Protein AF-A0AAN5YYK7-F1 (afdb_monomer)

Secondary structure (DSSP, 8-state):
-HHHHHHHHHHHHHHHHHTT-S-HHHHHHHT-SSTTS--SS-------HHHHHHHHHHHHHHHHHHHHHHH-S-TTTS-S----HHHHHHHHHHHHHHHHHHHHHHHTTT---HHHHHHHHHHHHHHHHHHHHHHHTS---S-TTT-HHHHHHHHHTB-TTSPBPPHHHHHHHHHHHHHHHHHHHHHHHHHHHHHHHHTT--

Nearest PDB structures (foldseek):
  8vp5-assembly1_B  TM=3.079E-01  e=3.860E+00  Acetivibrio thermocellus ATCC 27405
  8vp6-assembly1_B  TM=2.684E-01  e=8.765E+00  Acetivibrio thermocellus ATCC 27405
  4wpe-assembly1_A-2  TM=2.629E-01  e=8.765E+00  Saccharomyces cerevisiae S288C

Mean predicted aligned error: 5.22 Å

Organism: Fusarium austroamericanum (NCBI:txid282268)

Sequence (202 aa):
MVFKVLDQLIWEAQGLIYRQEVPLNARFEVARYDMNTASRKPFNFRHKQETKRRYASILKQLIIYTLRCLDLEDPTERPPFKVSRQQQKAYEDLMAVGDKLEDQWKAARGQLPDRVLAQLMEGLKRETLRLFMTILRQQTKDSEHKSIIVSFLYVLSIAPDGSWYSYDTVTPWLSGLVSISRLLILREAHLIRWNAIEAGVA

Radius of gyration: 18.2 Å; Cα contacts (8 Å, |Δi|>4): 173; chains: 1; bounding box: 51×33×50 Å

Solvent-accessible surface area (backbone atoms only — not comparable to full-atom values): 11382 Å² total; per-residue (Å²): 111,67,67,60,40,52,53,50,50,53,52,53,34,50,46,35,60,77,71,58,73,54,58,68,67,61,27,22,60,62,38,37,89,46,99,88,46,82,40,95,54,59,56,74,91,85,64,56,71,68,55,50,51,54,29,52,49,54,51,51,49,52,50,53,51,50,49,41,51,73,64,50,83,53,73,86,78,26,58,84,48,62,80,48,72,67,47,52,50,31,47,52,55,33,48,54,48,49,50,53,46,52,51,50,35,58,75,41,72,72,60,65,58,67,71,58,50,51,50,48,52,49,52,46,38,52,30,51,49,49,35,51,50,48,59,68,69,45,66,80,55,104,38,45,43,64,15,69,66,52,35,49,50,55,60,68,36,48,39,99,86,73,46,75,58,53,68,83,67,49,50,61,53,53,53,26,51,52,54,49,48,42,45,50,51,52,41,50,54,48,50,54,52,51,53,30,50,76,69,70,76,105

Foldseek 3Di:
DLLVLLVVLLVVLLVCVVVVVFDQVLQQVLQDPDPVDTRPHGQHPDDDPVLSVVLSVLVVLLVVLLCQLQPVPDPVSHQLADDDPQLNVLVVQLVVLVVVLVVVCVVCVNDDDPVVNVVSSVSNSVSSLSSVVVLVPFDPDPDLNRHSVSVSLVVVQQDPVRDGHDPVVSVSSVVSPSSSSSSSVSVVVSVVVVVCVVVVND

pLDDT: mean 89.23, std 7.0, range [58.94, 96.94]

Structure (mmCIF, N/CA/C/O backbone):
data_AF-A0AAN5YYK7-F1
#
_entry.id   AF-A0AAN5YYK7-F1
#
loop_
_atom_site.group_PDB
_atom_site.id
_atom_site.type_symbol
_atom_site.label_atom_id
_atom_site.label_alt_id
_atom_site.label_comp_id
_atom_site.label_asym_id
_atom_site.label_entity_id
_atom_site.label_seq_id
_atom_site.pdbx_PDB_ins_code
_atom_site.Cartn_x
_atom_site.Cartn_y
_atom_site.Cartn_z
_atom_site.occupancy
_atom_site.B_iso_or_equiv
_atom_site.auth_seq_id
_atom_site.auth_comp_id
_atom_site.auth_asym_id
_atom_site.auth_atom_id
_atom_site.pdbx_PDB_model_num
ATOM 1 N N . MET A 1 1 ? -11.459 8.147 -5.397 1.00 68.75 1 MET A N 1
ATOM 2 C CA . MET A 1 1 ? -11.565 7.770 -3.965 1.00 68.75 1 MET A CA 1
ATOM 3 C C . MET A 1 1 ? -10.300 7.086 -3.439 1.00 68.75 1 MET A C 1
ATOM 5 O O . MET A 1 1 ? -9.767 7.534 -2.430 1.00 68.75 1 MET A O 1
ATOM 9 N N . VAL A 1 2 ? -9.756 6.096 -4.162 1.00 73.12 2 VAL A N 1
ATOM 10 C CA . VAL A 1 2 ? -8.542 5.330 -3.794 1.00 73.12 2 VAL A CA 1
ATOM 11 C C . VAL A 1 2 ? -7.324 6.200 -3.431 1.00 73.12 2 VAL A C 1
ATOM 13 O O . VAL A 1 2 ? -6.646 5.928 -2.448 1.00 73.12 2 VAL A O 1
ATOM 16 N N . PHE A 1 3 ? -7.052 7.303 -4.140 1.00 83.31 3 PHE A N 1
ATOM 17 C CA . PHE A 1 3 ? -5.910 8.165 -3.778 1.00 83.31 3 PHE A CA 1
ATOM 18 C C . PHE A 1 3 ? -6.073 8.873 -2.433 1.00 83.31 3 PHE A C 1
ATOM 20 O O . PHE A 1 3 ? -5.093 9.005 -1.706 1.00 83.31 3 PHE A O 1
ATOM 27 N N . LYS A 1 4 ? -7.300 9.282 -2.083 1.00 87.00 4 LYS A N 1
ATOM 28 C CA . LYS A 1 4 ? -7.598 9.891 -0.780 1.00 87.00 4 LYS A CA 1
ATOM 29 C C . LYS A 1 4 ? -7.406 8.872 0.344 1.00 87.00 4 LYS A C 1
ATOM 31 O O . LYS A 1 4 ? -6.841 9.212 1.376 1.00 87.00 4 LYS A O 1
ATOM 36 N N . VAL A 1 5 ? -7.821 7.627 0.107 1.00 90.12 5 VAL A N 1
ATOM 37 C CA . VAL A 1 5 ? -7.608 6.488 1.013 1.00 90.12 5 VAL A CA 1
ATOM 38 C C . VAL A 1 5 ? -6.118 6.254 1.246 1.00 90.12 5 VAL A C 1
ATOM 40 O O . VAL A 1 5 ? -5.696 6.178 2.393 1.00 90.12 5 VAL A O 1
ATOM 43 N N . LEU A 1 6 ? -5.308 6.216 0.184 1.00 92.50 6 LEU A N 1
ATOM 44 C CA . LEU A 1 6 ? -3.855 6.055 0.301 1.00 92.50 6 LEU A CA 1
ATOM 45 C C . LEU A 1 6 ? -3.205 7.200 1.087 1.00 92.50 6 LEU A C 1
ATOM 47 O O . LEU A 1 6 ? -2.381 6.945 1.963 1.00 92.50 6 LEU A O 1
ATOM 51 N N . ASP A 1 7 ? -3.591 8.451 0.821 1.00 93.56 7 ASP A N 1
ATOM 52 C CA . ASP A 1 7 ? -3.061 9.608 1.552 1.00 93.56 7 ASP A CA 1
ATOM 53 C C . ASP A 1 7 ? -3.419 9.555 3.046 1.00 93.56 7 ASP A C 1
ATOM 55 O O . ASP A 1 7 ? -2.553 9.777 3.896 1.00 93.56 7 ASP A O 1
ATOM 59 N N . GLN A 1 8 ? -4.671 9.213 3.374 1.00 93.62 8 GLN A N 1
ATOM 60 C CA . GLN A 1 8 ? -5.118 9.017 4.757 1.00 93.62 8 GLN A CA 1
ATOM 61 C C . GLN A 1 8 ? -4.353 7.883 5.435 1.00 93.62 8 GLN A C 1
ATOM 63 O O . GLN A 1 8 ? -3.887 8.042 6.559 1.00 93.62 8 GLN A O 1
ATOM 68 N N . LEU A 1 9 ? -4.154 6.770 4.735 1.00 94.81 9 LEU A N 1
ATOM 69 C CA . LEU A 1 9 ? -3.452 5.606 5.256 1.00 94.81 9 LEU A CA 1
ATOM 70 C C . LEU A 1 9 ? -1.987 5.925 5.581 1.00 94.81 9 LEU A C 1
ATOM 72 O O . LEU A 1 9 ? -1.493 5.571 6.652 1.00 94.81 9 LEU A O 1
ATOM 76 N N . ILE A 1 10 ? -1.304 6.652 4.693 1.00 95.25 10 ILE A N 1
ATOM 77 C CA . ILE A 1 10 ? 0.060 7.141 4.923 1.00 95.25 10 ILE A CA 1
ATOM 78 C C . ILE A 1 10 ? 0.097 8.087 6.129 1.00 95.25 10 ILE A C 1
ATOM 80 O O . ILE A 1 10 ? 1.006 7.994 6.955 1.00 95.25 10 ILE A O 1
ATOM 84 N N . TRP A 1 11 ? -0.863 9.009 6.233 1.00 94.94 11 TRP A N 1
ATOM 85 C CA . TRP A 1 11 ? -0.937 9.960 7.341 1.00 94.94 11 TRP A CA 1
ATOM 86 C C . TRP A 1 11 ? -1.179 9.260 8.687 1.00 94.94 11 TRP A C 1
ATOM 88 O O . TRP A 1 11 ? -0.465 9.530 9.654 1.00 94.94 11 TRP A O 1
ATOM 98 N N . GLU A 1 12 ? -2.104 8.302 8.738 1.00 94.50 12 GLU A N 1
ATOM 99 C CA . GLU A 1 12 ? -2.384 7.490 9.926 1.00 94.50 12 GLU A CA 1
ATOM 100 C C . GLU A 1 12 ? -1.158 6.684 10.351 1.00 94.50 12 GLU A C 1
ATOM 102 O O . GLU A 1 12 ? -0.771 6.730 11.518 1.00 94.50 12 GLU A O 1
ATOM 107 N N . ALA A 1 13 ? -0.498 6.016 9.399 1.00 95.25 13 ALA A N 1
ATOM 108 C CA . ALA A 1 13 ? 0.718 5.247 9.647 1.00 95.25 13 ALA A CA 1
ATOM 109 C C . ALA A 1 13 ? 1.860 6.120 10.197 1.00 95.25 13 ALA A C 1
ATOM 111 O O . ALA A 1 13 ? 2.582 5.707 11.105 1.00 95.25 13 ALA A O 1
ATOM 112 N N . GLN A 1 14 ? 2.013 7.348 9.687 1.00 94.75 14 GLN A N 1
ATOM 113 C CA . GLN A 1 14 ? 2.964 8.318 10.244 1.00 94.75 14 GLN A CA 1
ATOM 114 C C . GLN A 1 14 ? 2.598 8.705 11.677 1.00 94.75 14 GLN A C 1
ATOM 116 O O . GLN A 1 14 ? 3.481 8.791 12.533 1.00 94.75 14 GLN A O 1
ATOM 121 N N . GLY A 1 15 ? 1.305 8.912 11.935 1.00 94.25 15 GLY A N 1
ATOM 122 C CA . GLY A 1 15 ? 0.772 9.209 13.259 1.00 94.25 15 GLY A CA 1
ATOM 123 C C . GLY A 1 15 ? 1.168 8.163 14.299 1.00 94.25 15 GLY A C 1
ATOM 124 O O . GLY A 1 15 ? 1.601 8.548 15.383 1.00 94.25 15 GLY A O 1
ATOM 125 N N . LEU A 1 16 ? 1.131 6.872 13.945 1.00 93.88 16 LEU A N 1
ATOM 126 C CA . LEU A 1 16 ? 1.536 5.783 14.847 1.00 93.88 16 LEU A CA 1
ATOM 127 C C . LEU A 1 16 ? 2.991 5.934 15.328 1.00 93.88 16 LEU A C 1
ATOM 129 O O . LEU A 1 16 ? 3.309 5.686 16.490 1.00 93.88 16 LEU A O 1
ATOM 133 N N . ILE A 1 17 ? 3.892 6.360 14.434 1.00 92.19 17 ILE A N 1
ATOM 134 C CA . ILE A 1 17 ? 5.308 6.572 14.768 1.00 92.19 17 ILE A CA 1
ATOM 135 C C . ILE A 1 17 ? 5.466 7.791 15.680 1.00 92.19 17 ILE A C 1
ATOM 137 O O . ILE A 1 17 ? 6.224 7.733 16.648 1.00 92.19 17 ILE A O 1
ATOM 141 N N . TYR A 1 18 ? 4.772 8.894 15.381 1.00 90.38 18 TYR A N 1
ATOM 142 C CA . TYR A 1 18 ? 4.872 10.126 16.170 1.00 90.38 18 TYR A CA 1
ATOM 143 C C . TYR A 1 18 ? 4.275 9.983 17.570 1.00 90.38 18 TYR A C 1
ATOM 145 O O . TYR A 1 18 ? 4.849 10.507 18.521 1.00 90.38 18 TYR A O 1
ATOM 153 N N . ARG A 1 19 ? 3.176 9.234 17.704 1.00 92.88 19 ARG A N 1
ATOM 154 C CA . ARG A 1 19 ? 2.528 8.936 18.989 1.00 92.88 19 ARG A CA 1
ATOM 155 C C . ARG A 1 19 ? 3.183 7.787 19.759 1.00 92.88 19 ARG A C 1
ATOM 157 O O . ARG A 1 19 ? 2.758 7.492 20.865 1.00 92.88 19 ARG A O 1
ATOM 164 N N . GLN A 1 20 ? 4.231 7.171 19.203 1.00 90.69 20 GLN A N 1
ATOM 165 C CA . GLN A 1 20 ? 4.949 6.039 19.805 1.00 90.69 20 GLN A CA 1
ATOM 166 C C . GLN A 1 20 ? 4.057 4.807 20.061 1.00 90.69 20 GLN A C 1
ATOM 168 O O . GLN A 1 20 ? 4.343 3.994 20.933 1.00 90.69 20 GLN A O 1
ATOM 173 N N . GLU A 1 21 ? 3.010 4.631 19.250 1.00 92.25 21 GLU A N 1
ATOM 174 C CA . GLU A 1 21 ? 2.086 3.484 19.309 1.00 92.25 21 GLU A CA 1
ATOM 175 C C . GLU A 1 21 ? 2.715 2.208 18.722 1.00 92.25 21 GLU A C 1
ATOM 177 O O . GLU A 1 21 ? 2.245 1.095 18.948 1.00 92.25 21 GLU A O 1
ATOM 182 N N . VAL A 1 22 ? 3.811 2.358 17.971 1.00 91.38 22 VAL A N 1
ATOM 183 C CA . VAL A 1 22 ? 4.615 1.245 17.461 1.00 91.38 22 VAL A CA 1
ATOM 184 C C . VAL A 1 22 ? 5.806 0.995 18.393 1.00 91.38 22 VAL A C 1
ATOM 186 O O . VAL A 1 22 ? 6.651 1.887 18.539 1.00 91.38 22 VAL A O 1
ATOM 189 N N . PRO A 1 23 ? 5.948 -0.226 18.944 1.00 91.50 23 PRO A N 1
ATOM 190 C CA . PRO A 1 23 ? 7.089 -0.610 19.768 1.00 91.50 23 PRO A CA 1
ATOM 191 C C . PRO A 1 23 ? 8.448 -0.372 19.093 1.00 91.50 23 PRO A C 1
ATOM 193 O O . PRO A 1 23 ? 8.616 -0.550 17.882 1.00 91.50 23 PRO A O 1
ATOM 196 N N . LEU A 1 24 ? 9.456 -0.002 19.889 1.00 91.56 24 LEU A N 1
ATOM 197 C CA . LEU A 1 24 ? 10.786 0.342 19.379 1.00 91.56 24 LEU A CA 1
ATOM 198 C C . LEU A 1 24 ? 11.462 -0.831 18.649 1.00 91.56 24 LEU A C 1
ATOM 200 O O . LEU A 1 24 ? 12.066 -0.627 17.597 1.00 91.56 24 LEU A O 1
ATOM 204 N N . ASN A 1 25 ? 11.313 -2.055 19.158 1.00 91.94 25 ASN A N 1
ATOM 205 C CA . ASN A 1 25 ? 11.827 -3.274 18.527 1.00 91.94 25 ASN A CA 1
ATOM 206 C C . ASN A 1 25 ? 11.251 -3.486 17.117 1.00 91.94 25 ASN A C 1
ATOM 208 O O . ASN A 1 25 ? 12.009 -3.752 16.189 1.00 91.94 25 ASN A O 1
ATOM 212 N N . ALA A 1 26 ? 9.947 -3.270 16.916 1.00 92.88 26 ALA A N 1
ATOM 213 C CA . ALA A 1 26 ? 9.325 -3.367 15.594 1.00 92.88 26 ALA A CA 1
ATOM 214 C C . ALA A 1 26 ? 9.911 -2.337 14.610 1.00 92.88 26 ALA A C 1
ATOM 216 O O . ALA A 1 26 ? 10.123 -2.630 13.433 1.00 92.88 26 ALA A O 1
ATOM 217 N N . ARG A 1 27 ? 10.242 -1.133 15.096 1.00 94.44 27 ARG A N 1
ATOM 218 C CA . ARG A 1 27 ? 10.895 -0.097 14.281 1.00 94.44 27 ARG A CA 1
ATOM 219 C C . ARG A 1 27 ? 12.335 -0.452 13.922 1.00 94.44 27 ARG A C 1
ATOM 221 O O . ARG A 1 27 ? 12.780 -0.061 12.847 1.00 94.44 27 ARG A O 1
ATOM 228 N N . PHE A 1 28 ? 13.068 -1.149 14.789 1.00 94.25 28 PHE A N 1
ATOM 229 C CA . PHE A 1 28 ? 14.393 -1.679 14.455 1.00 94.25 28 PHE A CA 1
ATOM 230 C C . PHE A 1 28 ? 14.308 -2.802 13.425 1.00 94.25 28 PHE A C 1
ATOM 232 O O . PHE A 1 28 ? 15.093 -2.797 12.480 1.00 94.25 28 PHE A O 1
ATOM 239 N N . GLU A 1 29 ? 13.331 -3.700 13.565 1.00 92.88 29 GLU A N 1
ATOM 240 C CA . GLU A 1 29 ? 13.149 -4.834 12.656 1.00 92.88 29 GLU A CA 1
ATOM 241 C C . GLU A 1 29 ? 12.859 -4.366 11.229 1.00 92.88 29 GLU A C 1
ATOM 243 O O . GLU A 1 29 ? 13.556 -4.722 10.283 1.00 92.88 29 GLU A O 1
ATOM 248 N N . VAL A 1 30 ? 11.901 -3.454 11.073 1.00 92.94 30 VAL A N 1
ATOM 249 C CA . VAL A 1 30 ? 11.554 -2.894 9.761 1.00 92.94 30 VAL A CA 1
ATOM 250 C C . VAL A 1 30 ? 12.691 -2.041 9.171 1.00 92.94 30 VAL A C 1
ATOM 252 O O . VAL A 1 30 ? 12.780 -1.875 7.954 1.00 92.94 30 VAL A O 1
ATOM 255 N N . ALA A 1 31 ? 13.595 -1.512 10.003 1.00 92.94 31 ALA A N 1
ATOM 256 C CA . ALA A 1 31 ? 14.761 -0.750 9.554 1.00 92.94 31 ALA A CA 1
ATOM 257 C C . ALA A 1 31 ? 15.928 -1.616 9.062 1.00 92.94 31 ALA A C 1
ATOM 259 O O . ALA A 1 31 ? 16.941 -1.052 8.635 1.00 92.94 31 ALA A O 1
ATOM 260 N N . ARG A 1 32 ? 15.841 -2.947 9.148 1.00 89.69 32 ARG A N 1
ATOM 261 C CA . ARG A 1 32 ? 16.912 -3.835 8.686 1.00 89.69 32 ARG A CA 1
ATOM 262 C C . ARG A 1 32 ? 17.082 -3.720 7.172 1.00 89.69 32 ARG A C 1
ATOM 264 O O . ARG A 1 32 ? 16.121 -3.520 6.424 1.00 89.69 32 ARG A O 1
ATOM 271 N N . TYR A 1 33 ? 18.339 -3.776 6.742 1.00 83.00 33 TYR A N 1
ATOM 272 C CA . TYR A 1 33 ? 18.710 -3.870 5.328 1.00 83.00 33 TYR A CA 1
ATOM 273 C C . TYR A 1 33 ? 18.981 -5.325 4.929 1.00 83.00 33 TYR A C 1
ATOM 275 O O . TYR A 1 33 ? 18.633 -5.734 3.831 1.00 83.00 33 TYR A O 1
ATOM 283 N N . ASP A 1 34 ? 19.549 -6.099 5.855 1.00 78.75 34 ASP A N 1
ATOM 284 C CA . ASP A 1 34 ? 19.877 -7.513 5.699 1.00 78.75 34 ASP A CA 1
ATOM 285 C C . ASP A 1 34 ? 19.204 -8.313 6.828 1.00 78.75 34 ASP A C 1
ATOM 287 O O . ASP A 1 34 ? 19.153 -7.860 7.977 1.00 78.75 34 ASP A O 1
ATOM 291 N N . MET A 1 35 ? 18.716 -9.512 6.505 1.00 77.56 35 MET A N 1
ATOM 292 C CA . MET A 1 35 ? 18.135 -10.466 7.454 1.00 77.56 35 MET A CA 1
ATOM 293 C C . MET A 1 35 ? 19.099 -10.858 8.577 1.00 77.56 35 MET A C 1
ATOM 295 O O . MET A 1 35 ? 18.650 -11.214 9.662 1.00 77.56 35 MET A O 1
ATOM 299 N N . ASN A 1 36 ? 20.410 -10.776 8.346 1.00 84.25 36 ASN A N 1
ATOM 300 C CA . ASN A 1 36 ? 21.426 -11.186 9.317 1.00 84.25 36 ASN A CA 1
ATOM 301 C C . ASN A 1 36 ? 22.013 -10.015 10.112 1.00 84.25 36 ASN A C 1
ATOM 303 O O . ASN A 1 36 ? 22.685 -10.228 11.117 1.00 84.25 36 ASN A O 1
ATOM 307 N N . THR A 1 37 ? 21.725 -8.771 9.717 1.00 85.81 37 THR A N 1
ATOM 308 C CA . THR A 1 37 ? 22.312 -7.584 10.353 1.00 85.81 37 THR A CA 1
ATOM 309 C C . THR A 1 37 ? 21.239 -6.763 11.057 1.00 85.81 37 THR A C 1
ATOM 311 O O . THR A 1 37 ? 20.254 -6.332 10.453 1.00 85.81 37 THR A O 1
ATOM 314 N N . ALA A 1 38 ? 21.415 -6.537 12.360 1.00 85.69 38 ALA A N 1
ATOM 315 C CA . ALA A 1 38 ? 20.546 -5.640 13.112 1.00 85.69 38 ALA A CA 1
ATOM 316 C C . ALA A 1 38 ? 20.728 -4.190 12.637 1.00 85.69 38 ALA A C 1
ATOM 318 O O . ALA A 1 38 ? 21.842 -3.740 12.354 1.00 85.69 38 ALA A O 1
ATOM 319 N N . SER A 1 39 ? 19.633 -3.434 12.563 1.00 89.38 39 SER A N 1
ATOM 320 C CA . SER A 1 39 ? 19.720 -2.015 12.224 1.00 89.38 39 SER A CA 1
ATOM 321 C C . SER A 1 39 ? 20.296 -1.213 13.391 1.00 89.38 39 SER A C 1
ATOM 323 O O . SER A 1 39 ? 19.928 -1.421 14.543 1.00 89.38 39 SER A O 1
ATOM 325 N N . ARG A 1 40 ? 21.177 -0.249 13.100 1.00 90.12 40 ARG A N 1
ATOM 326 C CA . ARG A 1 40 ? 21.773 0.629 14.127 1.00 90.12 40 ARG A CA 1
ATOM 327 C C . ARG A 1 40 ? 20.815 1.711 14.622 1.00 90.12 40 ARG A C 1
ATOM 329 O O . ARG A 1 40 ? 21.049 2.301 15.672 1.00 90.12 40 ARG A O 1
ATOM 336 N N . LYS A 1 41 ? 19.774 2.030 13.847 1.00 92.19 41 LYS A N 1
ATOM 337 C CA . LYS A 1 41 ? 18.808 3.090 14.160 1.00 92.19 41 LYS A CA 1
ATOM 338 C C . LYS A 1 41 ? 17.391 2.596 13.872 1.00 92.19 41 LYS A C 1
ATOM 340 O O . LYS A 1 41 ? 17.188 1.927 12.860 1.00 92.19 41 LYS A O 1
ATOM 345 N N . PRO A 1 42 ? 16.402 2.948 14.710 1.00 93.12 42 PRO A N 1
ATOM 346 C CA . PRO A 1 42 ? 15.025 2.569 14.451 1.00 93.12 42 PRO A CA 1
ATOM 347 C C . PRO A 1 42 ? 14.502 3.306 13.218 1.00 93.12 42 PRO A C 1
ATOM 349 O O . PRO A 1 42 ? 14.867 4.458 12.957 1.00 93.12 42 PRO A O 1
ATOM 352 N N . PHE A 1 43 ? 13.588 2.671 12.491 1.00 94.75 43 PHE A N 1
ATOM 353 C CA . PHE A 1 43 ? 12.915 3.297 11.365 1.00 94.75 43 PHE A CA 1
ATOM 354 C C . PHE A 1 43 ? 12.185 4.561 11.828 1.00 94.75 43 PHE A C 1
ATOM 356 O O . PHE A 1 43 ? 11.517 4.581 12.870 1.00 94.75 43 PHE A O 1
ATOM 363 N N . ASN A 1 44 ? 12.309 5.633 11.053 1.00 90.12 44 ASN A N 1
ATOM 364 C CA . ASN A 1 44 ? 11.596 6.877 11.284 1.00 90.12 44 ASN A CA 1
ATOM 365 C C . ASN A 1 44 ? 11.184 7.479 9.941 1.00 90.12 44 ASN A C 1
ATOM 367 O O . ASN A 1 44 ? 12.022 7.656 9.063 1.00 90.12 44 ASN A O 1
ATOM 371 N N . PHE A 1 45 ? 9.912 7.848 9.806 1.00 91.25 45 PHE A N 1
ATOM 372 C CA . PHE A 1 45 ? 9.385 8.487 8.601 1.00 91.25 45 PHE A CA 1
ATOM 373 C C . PHE A 1 45 ? 9.406 10.019 8.729 1.00 91.25 45 PHE A C 1
ATOM 375 O O . PHE A 1 45 ? 8.401 10.720 8.566 1.00 91.25 45 PHE A O 1
ATOM 382 N N . ARG A 1 46 ? 10.572 10.571 9.079 1.00 87.06 46 ARG A N 1
ATOM 383 C CA . ARG A 1 46 ? 10.771 12.018 9.238 1.00 87.06 46 ARG A CA 1
ATOM 384 C C . ARG A 1 46 ? 11.420 12.596 7.984 1.00 87.06 46 ARG A C 1
ATOM 386 O O . ARG A 1 46 ? 12.617 12.851 7.950 1.00 87.06 46 ARG A O 1
ATOM 393 N N . HIS A 1 47 ? 10.602 12.817 6.963 1.00 89.75 47 HIS A N 1
ATOM 394 C CA . HIS A 1 47 ? 11.018 13.464 5.719 1.00 89.75 47 HIS A CA 1
ATOM 395 C C . HIS A 1 47 ? 10.387 14.851 5.559 1.00 89.75 47 HIS A C 1
ATOM 397 O O . HIS A 1 47 ? 9.363 15.152 6.178 1.00 89.75 47 HIS A O 1
ATOM 403 N N . LYS A 1 48 ? 10.977 15.687 4.694 1.00 92.50 48 LYS A N 1
ATOM 404 C CA . LYS A 1 48 ? 10.353 16.943 4.251 1.00 92.50 48 LYS A CA 1
ATOM 405 C C . LYS A 1 48 ? 9.025 16.644 3.548 1.00 92.50 48 LYS A C 1
ATOM 407 O O . LYS A 1 48 ? 8.873 15.589 2.930 1.00 92.50 48 LYS A O 1
ATOM 412 N N . GLN A 1 49 ? 8.080 17.583 3.603 1.00 91.62 49 GLN A N 1
ATOM 413 C CA . GLN A 1 49 ? 6.743 17.401 3.023 1.00 91.62 49 GLN A CA 1
ATOM 414 C C . GLN A 1 49 ? 6.792 17.035 1.533 1.00 91.62 49 GLN A C 1
ATOM 416 O O . GLN A 1 49 ? 6.036 16.184 1.075 1.00 91.62 49 GLN A O 1
ATOM 421 N N . GLU A 1 50 ? 7.716 17.637 0.789 1.00 92.69 50 GLU A N 1
ATOM 422 C CA . GLU A 1 50 ? 7.924 17.339 -0.625 1.00 92.69 50 GLU A CA 1
ATOM 423 C C . GLU A 1 50 ? 8.337 15.879 -0.858 1.00 92.69 50 GLU A C 1
ATOM 425 O O . GLU A 1 50 ? 7.736 15.185 -1.673 1.00 92.69 50 GLU A O 1
ATOM 430 N N . THR A 1 51 ? 9.298 15.370 -0.086 1.00 92.44 51 THR A N 1
ATOM 431 C CA . THR A 1 51 ? 9.722 13.965 -0.146 1.00 92.44 51 THR A CA 1
ATOM 432 C C . THR A 1 51 ? 8.567 13.023 0.185 1.00 92.44 51 THR A C 1
ATOM 434 O O . THR A 1 51 ? 8.358 12.041 -0.522 1.00 92.44 51 THR A O 1
ATOM 437 N N . LYS A 1 52 ? 7.764 13.349 1.209 1.00 92.88 52 LYS A N 1
ATOM 438 C CA . LYS A 1 52 ? 6.571 12.563 1.562 1.00 92.88 52 LYS A CA 1
ATOM 439 C C . LYS A 1 52 ? 5.581 12.494 0.394 1.00 92.88 52 LYS A C 1
ATOM 441 O O . LYS A 1 52 ? 5.086 11.413 0.089 1.00 92.88 52 LYS A O 1
ATOM 446 N N . ARG A 1 53 ? 5.329 13.621 -0.286 1.00 93.19 53 ARG A N 1
ATOM 447 C CA . ARG A 1 53 ? 4.464 13.680 -1.479 1.00 93.19 53 ARG A CA 1
ATOM 448 C C . ARG A 1 53 ? 5.012 12.828 -2.622 1.00 93.19 53 ARG A C 1
ATOM 450 O O . ARG A 1 53 ? 4.248 12.083 -3.227 1.00 93.19 53 ARG A O 1
ATOM 457 N N . ARG A 1 54 ? 6.323 12.884 -2.884 1.00 93.31 54 ARG A N 1
ATOM 458 C CA . ARG A 1 54 ? 6.972 12.045 -3.909 1.00 93.31 54 ARG A CA 1
ATOM 459 C C . ARG A 1 54 ? 6.814 10.554 -3.597 1.00 93.31 54 ARG A C 1
ATOM 461 O O . ARG A 1 54 ? 6.416 9.794 -4.471 1.00 93.31 54 ARG A O 1
ATOM 468 N N . TYR A 1 55 ? 7.042 10.142 -2.350 1.00 94.62 55 TYR A N 1
ATOM 469 C CA . TYR A 1 55 ? 6.886 8.741 -1.938 1.00 94.62 55 TYR A CA 1
ATOM 470 C C . TYR A 1 55 ? 5.431 8.268 -2.052 1.00 94.62 55 TYR A C 1
ATOM 472 O O . TYR A 1 55 ? 5.176 7.185 -2.574 1.00 94.62 55 TYR A O 1
ATOM 480 N N . ALA A 1 56 ? 4.470 9.102 -1.642 1.00 94.06 56 ALA A N 1
ATOM 481 C CA . ALA A 1 56 ? 3.046 8.824 -1.824 1.00 94.06 56 ALA A CA 1
ATOM 482 C C . ALA A 1 56 ? 2.669 8.689 -3.309 1.00 94.06 56 ALA A C 1
ATOM 484 O O . ALA A 1 56 ? 1.882 7.817 -3.667 1.00 94.06 56 ALA A O 1
ATOM 485 N N . SER A 1 57 ? 3.249 9.521 -4.181 1.00 94.44 57 SER A N 1
ATOM 486 C CA . SER A 1 57 ? 3.025 9.452 -5.628 1.00 94.44 57 SER A CA 1
ATOM 487 C C . SER A 1 57 ? 3.498 8.126 -6.222 1.00 94.44 57 SER A C 1
ATOM 489 O O . SER A 1 57 ? 2.761 7.519 -6.993 1.00 94.44 57 SER A O 1
ATOM 491 N N . ILE A 1 58 ? 4.681 7.643 -5.828 1.00 94.06 58 ILE A N 1
ATOM 492 C CA . ILE A 1 58 ? 5.209 6.347 -6.288 1.00 94.06 58 ILE A CA 1
ATOM 493 C C . ILE A 1 58 ? 4.294 5.203 -5.839 1.00 94.06 58 ILE A C 1
ATOM 495 O O . ILE A 1 58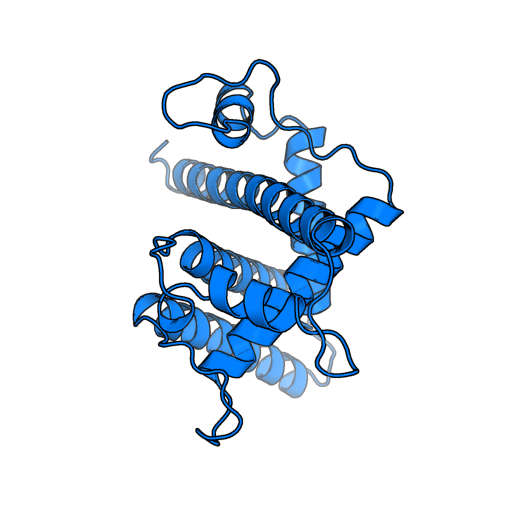 ? 3.973 4.325 -6.635 1.00 94.06 58 ILE A O 1
ATOM 499 N N . LEU A 1 59 ? 3.811 5.229 -4.591 1.00 95.06 59 LEU A N 1
ATOM 500 C CA . LEU A 1 59 ? 2.847 4.233 -4.120 1.00 95.06 59 LEU A CA 1
ATOM 501 C C . LEU A 1 59 ? 1.551 4.268 -4.939 1.00 95.06 59 LEU A C 1
ATOM 503 O O . LEU A 1 59 ? 1.060 3.220 -5.344 1.00 95.06 59 LEU A O 1
ATOM 507 N N . LYS A 1 60 ? 1.004 5.459 -5.209 1.00 94.88 60 LYS A N 1
ATOM 508 C CA . LYS A 1 60 ? -0.197 5.608 -6.047 1.00 94.88 60 LYS A CA 1
ATOM 509 C C . LYS A 1 60 ? 0.031 5.028 -7.441 1.00 94.88 60 LYS A C 1
ATOM 511 O O . LYS A 1 60 ? -0.819 4.285 -7.915 1.00 94.88 60 LYS A O 1
ATOM 516 N N . GLN A 1 61 ? 1.174 5.314 -8.062 1.00 94.12 61 GLN A N 1
ATOM 517 C CA . GLN A 1 61 ? 1.544 4.749 -9.362 1.00 94.12 61 GLN A CA 1
ATOM 518 C C . GLN A 1 61 ? 1.626 3.220 -9.320 1.00 94.12 61 GLN A C 1
ATOM 520 O O . GLN A 1 61 ? 1.046 2.574 -10.186 1.00 94.12 61 GLN A O 1
ATOM 525 N N . LEU A 1 62 ? 2.254 2.640 -8.292 1.00 93.69 62 LEU A N 1
ATOM 526 C CA . LEU A 1 62 ? 2.314 1.187 -8.112 1.00 93.69 62 LEU A CA 1
ATOM 527 C C . LEU A 1 62 ? 0.917 0.569 -7.958 1.00 93.69 62 LEU A C 1
ATOM 529 O O . LEU A 1 62 ? 0.636 -0.467 -8.557 1.00 93.69 62 LEU A O 1
ATOM 533 N N . ILE A 1 63 ? 0.029 1.194 -7.181 1.00 93.25 63 ILE A N 1
ATOM 534 C CA . ILE A 1 63 ? -1.345 0.705 -7.016 1.00 93.25 63 ILE A CA 1
ATOM 535 C C . ILE A 1 63 ? -2.108 0.790 -8.341 1.00 93.25 63 ILE A C 1
ATOM 537 O 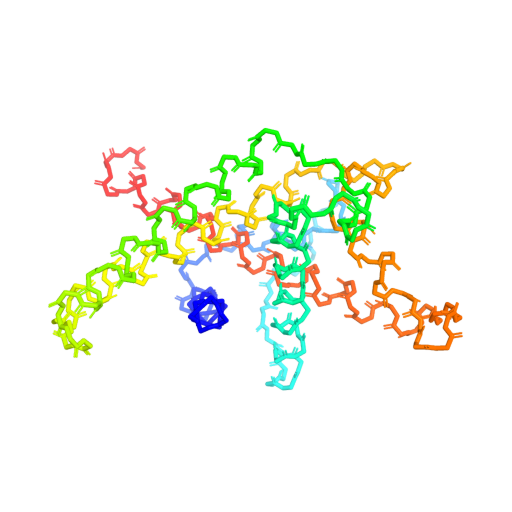O . ILE A 1 63 ? -2.709 -0.199 -8.738 1.00 93.25 63 ILE A O 1
ATOM 541 N N . ILE A 1 64 ? -2.034 1.906 -9.073 1.00 91.75 64 ILE A N 1
ATOM 542 C CA . ILE A 1 64 ? -2.673 2.033 -10.399 1.00 91.75 64 ILE A CA 1
ATOM 543 C C . ILE A 1 64 ? -2.138 0.975 -11.362 1.00 91.75 64 ILE A C 1
ATOM 545 O O . ILE A 1 64 ? -2.918 0.321 -12.046 1.00 91.75 64 ILE A O 1
ATOM 549 N N . TYR A 1 65 ? -0.817 0.800 -11.408 1.00 91.75 65 TYR A N 1
ATOM 550 C CA . TYR A 1 65 ? -0.180 -0.221 -12.231 1.00 91.75 65 TYR A CA 1
ATOM 551 C C . TYR A 1 65 ? -0.707 -1.611 -11.877 1.00 91.75 65 TYR A C 1
ATOM 553 O O . TYR A 1 65 ? -1.076 -2.380 -12.756 1.00 91.75 65 TYR A O 1
ATOM 561 N N . THR A 1 66 ? -0.829 -1.896 -10.581 1.00 91.19 66 THR A N 1
ATOM 562 C CA . THR A 1 66 ? -1.372 -3.163 -10.094 1.00 91.19 66 THR A CA 1
ATOM 563 C C . THR A 1 66 ? -2.803 -3.385 -10.559 1.00 91.19 66 THR A C 1
ATOM 565 O O . THR A 1 66 ? -3.098 -4.447 -11.095 1.00 91.19 66 THR A O 1
ATOM 568 N N . LEU A 1 67 ? -3.671 -2.380 -10.411 1.00 89.44 67 LEU A N 1
ATOM 569 C CA . LEU A 1 67 ? -5.058 -2.454 -10.873 1.00 89.44 67 LEU A CA 1
ATOM 570 C C . LEU A 1 67 ? -5.128 -2.680 -12.388 1.00 89.44 67 LEU A C 1
ATOM 572 O O . LEU A 1 67 ? -5.883 -3.531 -12.834 1.00 89.44 67 LEU A O 1
ATOM 576 N N . ARG A 1 68 ? -4.275 -2.016 -13.177 1.00 88.88 68 ARG A N 1
ATOM 577 C CA . ARG A 1 68 ? -4.191 -2.249 -14.629 1.00 88.88 68 ARG A CA 1
ATOM 578 C C . ARG A 1 68 ? -3.797 -3.684 -14.976 1.00 88.88 68 ARG A C 1
ATOM 580 O O . ARG A 1 68 ? -4.367 -4.265 -15.889 1.00 88.88 68 ARG A O 1
ATOM 587 N N . CYS A 1 69 ? -2.864 -4.280 -14.235 1.00 87.69 69 CYS A N 1
ATOM 588 C CA . CYS A 1 69 ? -2.501 -5.687 -14.427 1.00 87.69 69 CYS A CA 1
ATOM 589 C C . CYS A 1 69 ? -3.642 -6.663 -14.089 1.00 87.69 69 CYS A C 1
ATOM 591 O O . CYS A 1 69 ? -3.630 -7.791 -14.575 1.00 87.69 69 CYS A O 1
ATOM 593 N N . LEU A 1 70 ? -4.574 -6.258 -13.224 1.00 85.81 70 LEU A N 1
ATOM 594 C CA . LEU A 1 70 ? -5.664 -7.094 -12.716 1.00 85.81 70 LEU A CA 1
ATOM 595 C C . LEU A 1 70 ? -6.954 -6.961 -13.532 1.00 85.81 70 LEU A C 1
ATOM 597 O O . LEU A 1 70 ? -7.659 -7.950 -13.697 1.00 85.81 70 LEU A O 1
ATOM 601 N N . ASP A 1 71 ? -7.235 -5.759 -14.032 1.00 85.19 71 ASP A N 1
ATOM 602 C CA . ASP A 1 71 ? -8.569 -5.357 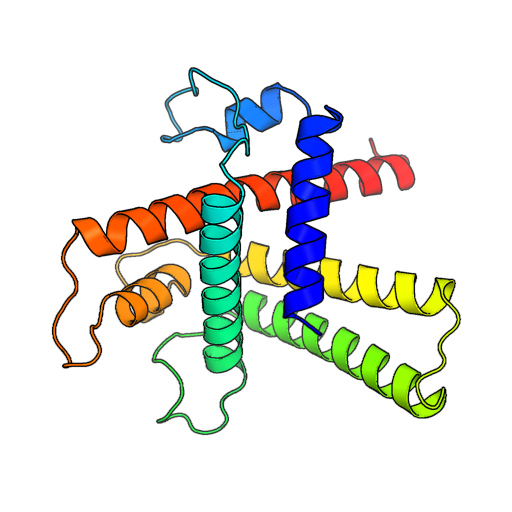-14.491 1.00 85.19 71 ASP A CA 1
ATOM 603 C C . ASP A 1 71 ? -8.637 -4.996 -15.983 1.00 85.19 71 ASP A C 1
ATOM 605 O O . ASP A 1 71 ? -9.717 -4.947 -16.557 1.00 85.19 71 ASP A O 1
ATOM 609 N N . LEU A 1 72 ? -7.503 -4.753 -16.659 1.00 82.62 72 LEU A N 1
ATOM 610 C CA . LEU A 1 72 ? -7.547 -4.444 -18.094 1.00 82.62 72 LEU A CA 1
ATOM 611 C C . LEU A 1 72 ? -8.042 -5.655 -18.883 1.00 82.62 72 LEU A C 1
ATOM 613 O O . LEU A 1 72 ? -7.367 -6.686 -18.900 1.00 82.62 72 LEU A O 1
ATOM 617 N N . GLU A 1 73 ? -9.202 -5.519 -19.526 1.00 76.56 73 GLU A N 1
ATOM 618 C CA . GLU A 1 73 ? -9.857 -6.580 -20.298 1.00 76.56 73 GLU A CA 1
ATOM 619 C C . GLU A 1 73 ? -9.012 -7.028 -21.493 1.00 76.56 73 GLU A C 1
ATOM 621 O O . GLU A 1 73 ? -8.869 -8.232 -21.711 1.00 76.56 73 GLU A O 1
ATOM 626 N N . ASP A 1 74 ? -8.411 -6.078 -22.218 1.00 81.75 74 ASP A N 1
ATOM 627 C CA . ASP A 1 74 ? -7.567 -6.359 -23.378 1.00 81.75 74 ASP A CA 1
ATOM 628 C C . ASP A 1 74 ? -6.213 -6.959 -22.941 1.00 81.75 74 ASP A C 1
ATOM 630 O O . ASP A 1 74 ? -5.395 -6.273 -22.313 1.00 81.75 74 ASP A O 1
ATOM 634 N N . PRO A 1 75 ? -5.920 -8.229 -23.289 1.00 75.94 75 PRO A N 1
ATOM 635 C CA . PRO A 1 75 ? -4.646 -8.860 -22.960 1.00 75.94 75 PRO A CA 1
ATOM 636 C C . PRO A 1 75 ? -3.431 -8.185 -23.607 1.00 75.94 75 PRO A C 1
ATOM 638 O O . PRO A 1 75 ? -2.319 -8.382 -23.123 1.00 75.94 75 PRO A O 1
ATOM 641 N N . THR A 1 76 ? -3.621 -7.431 -24.693 1.00 79.38 76 THR A N 1
ATOM 642 C CA . THR A 1 76 ? -2.548 -6.724 -25.408 1.00 79.38 76 THR A CA 1
ATOM 643 C C . THR A 1 76 ? -2.171 -5.401 -24.743 1.00 79.38 76 THR A C 1
ATOM 645 O O . THR A 1 76 ? -1.008 -5.004 -24.793 1.00 79.38 76 THR A O 1
ATOM 648 N N . GLU A 1 77 ? -3.118 -4.756 -24.055 1.00 78.62 77 GLU A N 1
ATOM 649 C CA . GLU A 1 77 ? -2.870 -3.552 -23.252 1.00 78.62 77 GLU A CA 1
ATOM 650 C C . GLU A 1 77 ? -2.438 -3.882 -21.817 1.00 78.62 77 GLU A C 1
ATOM 652 O O . GLU A 1 77 ? -1.877 -3.040 -21.105 1.00 78.62 77 GLU A O 1
ATOM 657 N N . ARG A 1 78 ? -2.693 -5.116 -21.370 1.00 78.94 78 ARG A N 1
ATOM 658 C CA . ARG A 1 78 ? -2.327 -5.574 -20.034 1.00 78.94 78 ARG A CA 1
ATOM 659 C C . ARG A 1 78 ? -0.803 -5.708 -19.916 1.00 78.94 78 ARG A C 1
ATOM 661 O O . ARG A 1 78 ? -0.189 -6.447 -20.688 1.00 78.94 78 ARG A O 1
ATOM 668 N N . PRO A 1 79 ? -0.168 -5.077 -18.910 1.00 77.94 79 PRO A N 1
ATOM 669 C CA . PRO A 1 79 ? 1.252 -5.293 -18.668 1.00 77.94 79 PRO A CA 1
ATOM 670 C C . PRO A 1 79 ? 1.547 -6.788 -18.449 1.00 77.94 79 PRO A C 1
ATOM 672 O O . PRO A 1 79 ? 0.720 -7.479 -17.846 1.00 77.94 79 PRO A O 1
ATOM 675 N N . PRO A 1 80 ? 2.714 -7.308 -18.876 1.00 71.62 80 PRO A N 1
ATOM 676 C CA . PRO A 1 80 ? 2.982 -8.750 -18.980 1.00 71.62 80 PRO A CA 1
ATOM 677 C C . PRO A 1 80 ? 3.205 -9.465 -17.627 1.00 71.62 80 PRO A C 1
ATOM 679 O O . PRO A 1 80 ? 3.955 -10.435 -17.528 1.00 71.62 80 PRO A O 1
ATOM 682 N N . PHE A 1 81 ? 2.575 -9.006 -16.549 1.00 76.31 81 PHE A N 1
ATOM 683 C CA . PHE A 1 81 ? 2.682 -9.558 -15.205 1.00 76.31 81 PHE A CA 1
ATOM 684 C C . PHE A 1 81 ? 1.673 -10.690 -14.964 1.00 76.31 81 PHE A C 1
ATOM 686 O O . PHE A 1 81 ? 0.474 -10.547 -15.207 1.00 76.31 81 PHE A O 1
ATOM 693 N N . LYS A 1 82 ? 2.138 -11.812 -14.401 1.00 77.44 82 LYS A N 1
ATOM 694 C CA . LYS A 1 82 ? 1.257 -12.915 -14.008 1.00 77.44 82 LYS A CA 1
ATOM 695 C C . LYS A 1 82 ? 0.740 -12.711 -12.586 1.00 77.44 82 LYS A C 1
ATOM 697 O O . LYS A 1 82 ? 1.433 -12.988 -11.607 1.00 77.44 82 LYS A O 1
ATOM 702 N N . VAL A 1 83 ? -0.520 -12.304 -12.489 1.00 80.69 83 VAL A N 1
ATOM 703 C CA . VAL A 1 83 ? -1.241 -12.146 -11.223 1.00 80.69 83 VAL A CA 1
ATOM 704 C C . VAL A 1 83 ? -1.299 -13.464 -10.444 1.00 80.69 83 VAL A C 1
ATOM 706 O O . VAL A 1 83 ? -1.625 -14.527 -10.979 1.00 80.69 83 VAL A O 1
ATOM 709 N N . SER A 1 84 ? -1.001 -13.395 -9.146 1.00 85.75 84 SER A N 1
ATOM 710 C CA . SER A 1 84 ? -1.181 -14.524 -8.229 1.00 85.75 84 SER A CA 1
ATOM 711 C C . SER A 1 84 ? -2.628 -14.627 -7.730 1.00 85.75 84 SER A C 1
ATOM 713 O O . SER A 1 84 ? -3.308 -13.616 -7.567 1.00 85.75 84 SER A O 1
ATOM 715 N N . ARG A 1 85 ? -3.086 -15.837 -7.374 1.00 87.19 85 ARG A N 1
ATOM 716 C CA . ARG A 1 85 ? -4.435 -16.042 -6.802 1.00 87.19 85 ARG A CA 1
ATOM 717 C C . ARG A 1 85 ? -4.701 -15.179 -5.562 1.00 87.19 85 ARG A C 1
ATOM 719 O O . ARG A 1 85 ? -5.814 -14.711 -5.370 1.00 87.19 85 ARG A O 1
ATOM 726 N N . GLN A 1 86 ? -3.682 -14.956 -4.730 1.00 88.75 86 GLN A N 1
ATOM 727 C CA . GLN A 1 86 ? -3.812 -14.134 -3.527 1.00 88.75 86 GLN A CA 1
ATOM 728 C C . GLN A 1 86 ? -4.029 -12.651 -3.860 1.00 88.75 86 GLN A C 1
ATOM 730 O O . GLN A 1 86 ? -4.825 -11.993 -3.198 1.00 88.75 86 GLN A O 1
ATOM 735 N N . GLN A 1 87 ? -3.342 -12.136 -4.884 1.00 88.94 87 GLN A N 1
ATOM 736 C CA . GLN A 1 87 ? -3.536 -10.765 -5.363 1.00 88.94 87 GLN A CA 1
ATOM 737 C C . GLN A 1 87 ? -4.901 -10.595 -6.013 1.00 88.94 87 GLN A C 1
ATOM 739 O O . GLN A 1 87 ? -5.583 -9.627 -5.704 1.00 88.94 87 GLN A O 1
ATOM 744 N N . GLN A 1 88 ? -5.310 -11.559 -6.843 1.00 91.31 88 GLN A N 1
ATOM 745 C CA . GLN A 1 88 ? -6.637 -11.564 -7.450 1.00 91.31 88 GLN A CA 1
ATOM 746 C C . GLN A 1 88 ? -7.722 -11.502 -6.371 1.00 91.31 88 GLN A C 1
ATOM 748 O O . GLN A 1 88 ? -8.592 -10.642 -6.420 1.00 91.31 88 GLN A O 1
ATOM 753 N N . LYS A 1 89 ? -7.607 -12.335 -5.330 1.00 93.81 89 LYS A N 1
ATOM 754 C CA . LYS A 1 89 ? -8.573 -12.323 -4.232 1.00 93.81 89 LYS A CA 1
ATOM 755 C C . LYS A 1 89 ? -8.581 -11.003 -3.454 1.00 93.81 89 LYS A C 1
ATOM 757 O O . LYS A 1 89 ? -9.646 -10.493 -3.131 1.00 93.81 89 LYS A O 1
ATOM 762 N N . ALA A 1 90 ? -7.408 -10.444 -3.146 1.00 94.06 90 ALA A N 1
ATOM 763 C CA . ALA A 1 90 ? -7.319 -9.157 -2.452 1.00 94.06 90 ALA A CA 1
ATOM 764 C C . ALA A 1 90 ? -7.870 -7.997 -3.297 1.00 94.06 90 ALA A C 1
ATOM 766 O O . ALA A 1 90 ? -8.421 -7.047 -2.751 1.00 94.06 90 ALA A O 1
ATOM 767 N N . TYR A 1 91 ? -7.731 -8.080 -4.618 1.00 93.94 91 TYR A N 1
ATOM 768 C CA . TYR A 1 91 ? -8.333 -7.143 -5.555 1.00 93.94 91 TYR A CA 1
ATOM 769 C C . TYR A 1 91 ? -9.857 -7.268 -5.588 1.00 93.94 91 TYR A C 1
ATOM 771 O O . TYR A 1 91 ? -10.535 -6.263 -5.421 1.00 93.94 91 TYR A O 1
ATOM 779 N N . GLU A 1 92 ? -10.399 -8.480 -5.708 1.00 94.62 92 GLU A N 1
ATOM 780 C CA . GLU A 1 92 ? -11.848 -8.721 -5.652 1.00 94.62 92 GLU A CA 1
ATOM 781 C C . GLU A 1 92 ? -12.460 -8.211 -4.340 1.00 94.62 92 GLU A C 1
ATOM 783 O O . GLU A 1 92 ? -13.501 -7.559 -4.357 1.00 94.62 92 GLU A O 1
ATOM 788 N N . ASP A 1 93 ? -11.796 -8.455 -3.204 1.00 95.75 93 ASP A N 1
ATOM 789 C CA . ASP A 1 93 ? -12.232 -7.952 -1.896 1.00 95.75 93 ASP A CA 1
ATOM 790 C C . ASP A 1 93 ? -12.211 -6.411 -1.849 1.00 95.75 93 ASP A C 1
ATOM 792 O O . ASP A 1 93 ? -13.141 -5.790 -1.330 1.00 95.75 93 ASP A O 1
ATOM 796 N N . LEU A 1 94 ? -11.180 -5.783 -2.430 1.00 94.88 94 LEU A N 1
ATOM 797 C CA . LEU A 1 94 ? -11.088 -4.327 -2.546 1.00 94.88 94 LEU A CA 1
ATOM 798 C C . LEU A 1 94 ? -12.210 -3.749 -3.420 1.00 94.88 94 LEU A C 1
ATOM 800 O O . LEU A 1 94 ? -12.828 -2.758 -3.023 1.00 94.88 94 LEU A O 1
ATOM 804 N N . MET A 1 95 ? -12.474 -4.358 -4.579 1.00 94.12 95 MET A N 1
ATOM 805 C CA . MET A 1 95 ? -13.533 -3.928 -5.496 1.00 94.12 95 MET A CA 1
ATOM 806 C C . MET A 1 95 ? -14.907 -4.082 -4.851 1.00 94.12 95 MET A C 1
ATOM 808 O O . MET A 1 95 ? -15.652 -3.114 -4.816 1.00 94.12 95 MET A O 1
ATOM 812 N N . ALA A 1 96 ? -15.192 -5.209 -4.192 1.00 95.06 96 ALA A N 1
ATOM 813 C CA . ALA A 1 96 ? -16.461 -5.419 -3.495 1.00 95.06 96 ALA A CA 1
ATOM 814 C C . ALA A 1 96 ? -16.737 -4.360 -2.406 1.00 95.06 96 ALA A C 1
ATOM 816 O O . ALA A 1 96 ? -17.877 -3.933 -2.207 1.00 95.06 96 ALA A O 1
ATOM 817 N N . VAL A 1 97 ? -15.700 -3.909 -1.687 1.00 94.56 97 VAL A N 1
ATOM 818 C CA . VAL A 1 97 ? -15.828 -2.802 -0.723 1.00 94.56 97 VAL A CA 1
ATOM 819 C C . VAL A 1 97 ? -16.040 -1.460 -1.431 1.00 94.56 97 VAL A C 1
ATOM 821 O O . VAL A 1 97 ? -16.818 -0.635 -0.945 1.00 94.56 97 VAL A O 1
ATOM 824 N N . GLY A 1 98 ? -15.366 -1.242 -2.563 1.00 92.69 98 GLY A N 1
ATOM 825 C CA . GLY A 1 98 ? -15.557 -0.076 -3.426 1.00 92.69 98 GLY A CA 1
ATOM 826 C C . GLY A 1 98 ? -16.983 0.023 -3.969 1.00 92.69 98 GLY A C 1
ATOM 827 O O . GLY A 1 98 ? -17.621 1.059 -3.786 1.00 92.69 98 GLY A O 1
ATOM 828 N N . ASP A 1 99 ? -17.502 -1.066 -4.528 1.00 93.75 99 ASP A N 1
ATOM 829 C CA . ASP A 1 99 ? -18.853 -1.170 -5.085 1.00 93.75 99 ASP A CA 1
ATOM 830 C C . ASP A 1 99 ? -19.900 -0.906 -4.003 1.00 93.75 99 ASP A C 1
ATOM 832 O O . ASP A 1 99 ? -20.768 -0.052 -4.160 1.00 93.75 99 ASP A O 1
ATOM 836 N N . LYS A 1 100 ? -19.749 -1.533 -2.827 1.00 93.25 100 LYS A N 1
ATOM 837 C CA . LYS A 1 100 ? -20.636 -1.288 -1.680 1.00 93.25 100 LYS A CA 1
ATOM 838 C C . LYS A 1 100 ? -20.670 0.188 -1.275 1.00 93.25 100 LYS A C 1
ATOM 840 O O . LYS A 1 100 ? -21.721 0.703 -0.889 1.00 93.25 100 LYS A O 1
ATOM 845 N N . LEU A 1 101 ? -19.523 0.863 -1.298 1.00 92.00 101 LEU A N 1
ATOM 846 C CA . LEU A 1 101 ? -19.432 2.285 -0.986 1.00 92.00 101 LEU A CA 1
ATOM 847 C C . LEU A 1 101 ? -20.105 3.137 -2.065 1.00 92.00 101 LEU A C 1
ATOM 849 O O . LEU A 1 101 ? -20.841 4.063 -1.726 1.00 92.00 101 LEU A O 1
ATOM 853 N N . GLU A 1 102 ? -19.888 2.8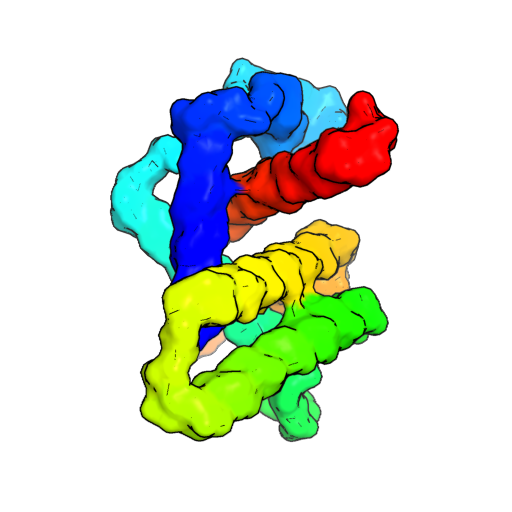19 -3.338 1.00 91.94 102 GLU A N 1
ATOM 854 C CA . GLU A 1 102 ? -20.528 3.505 -4.458 1.00 91.94 102 GLU A CA 1
ATOM 855 C C . GLU A 1 102 ? -22.054 3.339 -4.434 1.00 91.94 102 GLU A C 1
ATOM 857 O O . GLU A 1 102 ? -22.780 4.328 -4.556 1.00 91.94 102 GLU A O 1
ATOM 862 N N . ASP A 1 103 ? -22.546 2.127 -4.185 1.00 93.62 103 ASP A N 1
ATOM 863 C CA . ASP A 1 103 ? -23.972 1.818 -4.087 1.00 93.62 103 ASP A CA 1
ATOM 864 C C . ASP A 1 103 ? -24.639 2.586 -2.947 1.00 93.62 103 ASP A C 1
ATOM 866 O O . ASP A 1 103 ? -25.677 3.226 -3.139 1.00 93.62 103 ASP A O 1
ATOM 870 N N . GLN A 1 104 ? -24.026 2.593 -1.758 1.00 92.56 104 GLN A N 1
ATOM 871 C CA . GLN A 1 104 ? -24.552 3.348 -0.620 1.00 92.56 104 GLN A CA 1
ATOM 872 C C . GLN A 1 104 ? -24.499 4.857 -0.864 1.00 92.56 104 GLN A C 1
ATOM 874 O O . GLN A 1 104 ? -25.443 5.568 -0.518 1.00 92.56 104 GLN A O 1
ATOM 879 N N . TRP A 1 105 ? -23.433 5.353 -1.493 1.00 91.00 105 TRP A N 1
ATOM 880 C CA . TRP A 1 105 ? -23.313 6.760 -1.865 1.00 91.00 105 TRP A CA 1
ATOM 881 C C . TRP A 1 105 ? -24.415 7.184 -2.843 1.00 91.00 105 TRP A C 1
ATOM 883 O O . TRP A 1 105 ? -25.053 8.221 -2.640 1.00 91.00 105 TRP A O 1
ATOM 893 N N . LYS A 1 106 ? -24.682 6.367 -3.870 1.00 93.00 106 LYS A N 1
ATOM 894 C CA . LYS A 1 106 ? -25.761 6.587 -4.844 1.00 93.00 106 LYS A CA 1
ATOM 895 C C . LYS A 1 106 ? -27.137 6.531 -4.183 1.00 93.00 106 LYS A C 1
ATOM 897 O O . LYS A 1 106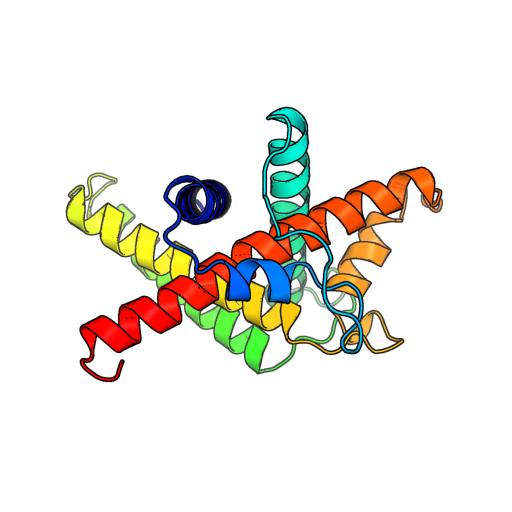 ? -27.932 7.451 -4.374 1.00 93.00 106 LYS A O 1
ATOM 902 N N . ALA A 1 107 ? -27.404 5.510 -3.367 1.00 92.75 107 ALA A N 1
ATOM 903 C CA . ALA A 1 107 ? -28.674 5.351 -2.656 1.00 92.75 107 ALA A CA 1
ATOM 904 C C . ALA A 1 107 ? -28.966 6.537 -1.722 1.00 92.75 107 ALA A C 1
ATOM 906 O O . ALA A 1 107 ? -30.095 7.022 -1.657 1.00 92.75 107 ALA A O 1
ATOM 907 N N . ALA A 1 108 ? -27.932 7.057 -1.060 1.00 91.62 108 ALA A N 1
ATOM 908 C CA . ALA A 1 108 ? -28.020 8.222 -0.187 1.00 91.62 108 ALA A CA 1
ATOM 909 C C . ALA A 1 108 ? -27.934 9.570 -0.928 1.00 91.62 108 ALA A C 1
ATOM 911 O O . ALA A 1 108 ? -27.844 10.614 -0.284 1.00 91.62 108 ALA A O 1
ATOM 912 N N . ARG A 1 109 ? -27.923 9.579 -2.272 1.00 90.38 109 ARG A N 1
ATOM 913 C CA . ARG A 1 109 ? -27.796 10.788 -3.115 1.00 90.38 109 ARG A CA 1
ATOM 914 C C . ARG A 1 109 ? -26.614 11.684 -2.714 1.00 90.38 109 ARG A C 1
ATOM 916 O O . ARG A 1 109 ? -26.702 12.908 -2.745 1.00 90.38 109 ARG A O 1
ATOM 923 N N . GLY A 1 110 ? -25.507 11.060 -2.318 1.00 86.25 110 GLY A N 1
ATOM 924 C CA . GLY A 1 110 ? -24.288 11.733 -1.877 1.00 86.25 110 GLY A CA 1
ATOM 925 C C . GLY A 1 110 ? -24.304 12.271 -0.443 1.00 86.25 110 GLY A C 1
ATOM 926 O O . GLY A 1 110 ? -23.376 12.978 -0.059 1.00 86.25 110 GLY A O 1
ATOM 927 N N . GLN A 1 111 ? -25.319 11.941 0.359 1.00 90.12 111 GLN A N 1
ATOM 928 C CA . GLN A 1 111 ? -25.437 12.365 1.756 1.00 90.12 111 GLN A CA 1
ATOM 929 C C . GLN A 1 111 ? -25.453 11.155 2.693 1.00 90.12 111 GLN A C 1
ATOM 931 O O . GLN A 1 111 ? -26.494 10.732 3.192 1.00 90.12 111 GLN A O 1
ATOM 936 N N . LEU A 1 112 ? -24.274 10.583 2.936 1.00 89.94 112 LEU A N 1
ATOM 937 C CA . LEU A 1 112 ? -24.112 9.538 3.946 1.00 89.94 112 LEU A CA 1
ATOM 938 C C . LEU A 1 112 ? -23.893 10.153 5.334 1.00 89.94 112 LEU A C 1
ATOM 940 O O . LEU A 1 112 ? -23.129 11.113 5.446 1.00 89.94 112 LEU A O 1
ATOM 944 N N . PRO A 1 113 ? -24.474 9.577 6.404 1.00 93.06 113 PRO A N 1
ATOM 945 C CA . PRO A 1 113 ? -24.105 9.942 7.765 1.00 93.06 113 PRO A CA 1
ATOM 946 C C . PRO A 1 113 ? -22.601 9.755 7.987 1.00 93.06 113 PRO A C 1
ATOM 948 O O . PRO A 1 113 ? -22.041 8.730 7.585 1.00 93.06 113 PRO A O 1
ATOM 951 N N . ASP A 1 114 ? -21.961 10.688 8.694 1.00 90.81 114 ASP A N 1
ATOM 952 C CA . ASP A 1 114 ? -20.502 10.697 8.896 1.00 90.81 114 ASP A CA 1
ATOM 953 C C . ASP A 1 114 ? -19.961 9.368 9.433 1.00 90.81 114 ASP A C 1
ATOM 955 O O . ASP A 1 114 ? -18.935 8.870 8.973 1.00 90.81 114 ASP A O 1
ATOM 959 N N . ARG A 1 115 ? -20.688 8.743 10.368 1.00 92.56 115 ARG A N 1
ATOM 960 C CA . ARG A 1 115 ? -20.327 7.434 10.931 1.00 92.56 115 ARG A CA 1
ATOM 961 C C . ARG A 1 115 ? -20.281 6.335 9.868 1.00 92.56 115 ARG A C 1
ATOM 963 O O . ARG A 1 115 ? -19.373 5.509 9.891 1.00 92.56 115 ARG A O 1
ATOM 970 N N . VAL A 1 116 ? -21.251 6.317 8.955 1.00 91.44 116 VAL A N 1
ATOM 971 C CA . VAL A 1 116 ? -21.340 5.312 7.885 1.00 91.44 116 VAL A CA 1
ATOM 972 C C . VAL A 1 116 ? -20.220 5.538 6.877 1.00 91.44 116 VAL A C 1
ATOM 974 O O . VAL A 1 116 ? -19.496 4.603 6.541 1.00 91.44 116 VAL A O 1
ATOM 977 N N . LEU A 1 117 ? -20.008 6.790 6.464 1.00 90.25 117 LEU A N 1
ATOM 978 C CA . LEU A 1 117 ? -18.910 7.141 5.570 1.00 90.25 117 LEU A CA 1
ATOM 979 C C . LEU A 1 117 ? -17.550 6.765 6.178 1.00 90.25 117 LEU A C 1
ATOM 981 O O . LEU A 1 117 ? -16.718 6.179 5.490 1.00 90.25 117 LEU A O 1
ATOM 985 N N . ALA A 1 118 ? -17.335 7.040 7.467 1.00 90.69 118 ALA A N 1
ATOM 986 C CA . ALA A 1 118 ? -16.108 6.674 8.169 1.00 90.69 118 ALA A CA 1
ATOM 987 C C . ALA A 1 118 ? -15.873 5.154 8.181 1.00 90.69 118 ALA A C 1
ATOM 989 O O . ALA A 1 118 ? -14.760 4.711 7.904 1.00 90.69 118 ALA A O 1
ATOM 990 N N . GLN A 1 119 ? -16.912 4.352 8.433 1.00 92.00 119 GLN A N 1
ATOM 991 C CA . GLN A 1 119 ? -16.818 2.887 8.411 1.00 92.00 119 GLN A CA 1
ATOM 992 C C . GLN A 1 119 ? -16.479 2.341 7.021 1.00 92.00 119 GLN A C 1
ATOM 994 O O . GLN A 1 119 ? -15.615 1.473 6.895 1.00 92.00 119 GLN A O 1
ATOM 999 N N . LEU A 1 120 ? -17.120 2.858 5.971 1.00 91.75 120 LEU A N 1
ATOM 1000 C CA . LEU A 1 120 ? -16.836 2.439 4.596 1.00 91.75 120 LEU A CA 1
ATOM 1001 C C . LEU A 1 120 ? -15.416 2.831 4.172 1.00 91.75 120 LEU A C 1
ATOM 1003 O O . LEU A 1 120 ? -14.700 2.030 3.573 1.00 91.75 120 LEU A O 1
ATOM 1007 N N . MET A 1 121 ? -14.981 4.042 4.531 1.00 92.00 121 MET A N 1
ATOM 1008 C CA . MET A 1 121 ? -13.615 4.506 4.282 1.00 92.00 121 MET A CA 1
ATOM 1009 C C . MET A 1 121 ? -12.577 3.667 5.038 1.00 92.00 121 MET A C 1
ATOM 1011 O O . MET A 1 121 ? -11.514 3.390 4.485 1.00 92.00 121 MET A O 1
ATOM 1015 N N . GLU A 1 122 ? -12.869 3.229 6.268 1.00 92.62 122 GLU A N 1
ATOM 1016 C CA . GLU A 1 122 ? -12.004 2.303 7.012 1.00 92.62 122 GLU A CA 1
ATOM 1017 C C . GLU A 1 122 ? -11.903 0.941 6.320 1.00 92.62 122 GLU A C 1
ATOM 1019 O O . GLU A 1 122 ? -10.799 0.428 6.143 1.00 92.62 122 GLU A O 1
ATOM 1024 N N . GLY A 1 123 ? -13.030 0.393 5.853 1.00 93.62 123 GLY A N 1
ATOM 1025 C CA . GLY A 1 123 ? -13.041 -0.834 5.054 1.00 93.62 123 GLY A CA 1
ATOM 1026 C C . GLY A 1 123 ? -12.168 -0.708 3.805 1.00 93.62 123 GLY A C 1
ATOM 1027 O O . GLY A 1 123 ? -11.324 -1.564 3.541 1.00 93.62 123 GLY A O 1
ATOM 1028 N N . LEU A 1 124 ? -12.295 0.409 3.083 1.00 93.94 124 LEU A N 1
ATOM 1029 C CA . LEU A 1 124 ? -11.521 0.656 1.870 1.00 93.94 124 LEU A CA 1
ATOM 1030 C C . LEU A 1 124 ? -10.020 0.810 2.168 1.00 93.94 124 LEU A C 1
ATOM 1032 O O . LEU A 1 124 ? -9.190 0.279 1.428 1.00 93.94 124 LEU A O 1
ATOM 1036 N N . LYS A 1 125 ? -9.651 1.475 3.273 1.00 94.50 125 LYS A N 1
ATOM 1037 C CA . LYS A 1 125 ? -8.257 1.543 3.755 1.00 94.50 125 LYS A CA 1
ATOM 1038 C C . LYS A 1 125 ? -7.705 0.156 4.069 1.00 94.50 125 LYS A C 1
ATOM 1040 O O . LYS A 1 125 ? -6.580 -0.143 3.668 1.00 94.50 125 LYS A O 1
ATOM 1045 N N . ARG A 1 126 ? -8.483 -0.686 4.753 1.00 94.81 126 ARG A N 1
ATOM 1046 C CA . ARG A 1 126 ? -8.078 -2.039 5.146 1.00 94.81 126 ARG A CA 1
ATOM 1047 C C . ARG A 1 126 ? -7.795 -2.922 3.937 1.00 94.81 126 ARG A C 1
ATOM 1049 O O . ARG A 1 126 ? -6.709 -3.489 3.856 1.00 94.81 126 ARG A O 1
ATOM 1056 N N . GLU A 1 127 ? -8.708 -2.982 2.971 1.00 95.38 127 GLU A N 1
ATOM 1057 C CA . GLU A 1 127 ? -8.495 -3.803 1.773 1.00 95.38 127 GLU A CA 1
ATOM 1058 C C . GLU A 1 127 ? -7.410 -3.217 0.856 1.00 95.38 127 GLU A C 1
ATOM 1060 O O . GLU A 1 127 ? -6.626 -3.965 0.274 1.00 95.38 127 GLU A O 1
ATOM 1065 N N . THR A 1 128 ? -7.254 -1.886 0.809 1.00 95.06 128 THR A N 1
ATOM 1066 C CA . THR A 1 128 ? -6.132 -1.252 0.090 1.00 95.06 128 THR A CA 1
ATOM 1067 C C . THR A 1 128 ? -4.787 -1.655 0.703 1.00 95.06 128 THR A C 1
ATOM 1069 O O . THR A 1 128 ? -3.850 -2.007 -0.019 1.00 95.06 128 THR A O 1
ATOM 1072 N N . LEU A 1 129 ? -4.678 -1.637 2.037 1.00 96.06 129 LEU A N 1
ATOM 1073 C CA . LEU A 1 129 ? -3.481 -2.098 2.740 1.00 96.06 129 LEU A CA 1
ATOM 1074 C C . LEU A 1 129 ? -3.233 -3.581 2.503 1.00 96.06 129 LEU A C 1
ATOM 1076 O O . LEU A 1 129 ? -2.100 -3.971 2.231 1.00 96.06 129 LEU A O 1
ATOM 1080 N N . ARG A 1 130 ? -4.285 -4.399 2.562 1.00 95.44 130 ARG A N 1
ATOM 1081 C CA . ARG A 1 130 ? -4.204 -5.840 2.334 1.00 95.44 130 ARG A CA 1
ATOM 1082 C C . ARG A 1 130 ? -3.693 -6.151 0.934 1.00 95.44 130 ARG A C 1
ATOM 1084 O O . ARG A 1 130 ? -2.742 -6.922 0.814 1.00 95.44 130 ARG A O 1
ATOM 1091 N N . LEU A 1 131 ? -4.243 -5.510 -0.101 1.00 94.50 131 LEU A N 1
ATOM 1092 C CA . LEU A 1 131 ? -3.738 -5.613 -1.470 1.00 94.50 131 LEU A CA 1
ATOM 1093 C C . LEU A 1 131 ? -2.250 -5.247 -1.516 1.00 94.50 131 LEU A C 1
ATOM 1095 O O . LEU A 1 131 ? -1.442 -6.031 -2.015 1.00 94.50 131 LEU A O 1
ATOM 1099 N N . PHE A 1 132 ? -1.856 -4.126 -0.909 1.00 95.00 132 PHE A N 1
ATOM 1100 C CA . PHE A 1 132 ? -0.452 -3.725 -0.851 1.00 95.00 132 PHE A CA 1
ATOM 1101 C C . PHE A 1 132 ? 0.444 -4.742 -0.114 1.00 95.00 132 PHE A C 1
ATOM 1103 O O . PHE A 1 132 ? 1.552 -5.033 -0.561 1.00 95.00 132 PHE A O 1
ATOM 1110 N N . MET A 1 133 ? -0.033 -5.374 0.960 1.00 95.25 133 MET A N 1
ATOM 1111 C CA . MET A 1 133 ? 0.699 -6.453 1.630 1.00 95.25 133 MET A CA 1
ATOM 1112 C C . MET A 1 133 ? 0.845 -7.694 0.740 1.00 95.25 133 MET A C 1
ATOM 1114 O O . MET A 1 133 ? 1.890 -8.341 0.780 1.00 95.25 133 MET A O 1
ATOM 1118 N N . THR A 1 134 ? -0.151 -8.033 -0.091 1.00 93.38 134 THR A N 1
ATOM 1119 C CA . THR A 1 134 ? -0.006 -9.145 -1.053 1.00 93.38 134 THR A CA 1
ATOM 1120 C C . THR A 1 134 ? 1.069 -8.868 -2.101 1.00 93.38 134 THR A C 1
ATOM 1122 O O . THR A 1 134 ? 1.791 -9.787 -2.480 1.00 93.38 134 THR A O 1
ATOM 1125 N N . ILE A 1 135 ? 1.225 -7.605 -2.512 1.00 91.69 135 ILE A N 1
ATOM 1126 C CA . ILE A 1 135 ? 2.295 -7.154 -3.408 1.00 91.69 135 ILE A CA 1
ATOM 1127 C C . ILE A 1 135 ? 3.667 -7.365 -2.748 1.00 91.69 135 ILE A C 1
ATOM 1129 O O . ILE A 1 135 ? 4.555 -7.957 -3.358 1.00 91.69 135 ILE A O 1
ATOM 1133 N N . LEU A 1 136 ? 3.832 -6.948 -1.487 1.00 90.38 136 LEU A N 1
ATOM 1134 C CA . LEU A 1 136 ? 5.105 -7.072 -0.764 1.00 90.38 136 LEU A CA 1
ATOM 1135 C C . LEU A 1 136 ? 5.494 -8.514 -0.418 1.00 90.38 136 LEU A C 1
ATOM 1137 O O . LEU A 1 136 ? 6.676 -8.812 -0.282 1.00 90.38 136 LEU A O 1
ATOM 1141 N N . ARG A 1 137 ? 4.521 -9.417 -0.252 1.00 87.75 137 ARG A N 1
ATOM 1142 C CA . ARG A 1 137 ? 4.781 -10.833 0.067 1.00 87.75 137 ARG A CA 1
ATOM 1143 C C . ARG A 1 137 ? 5.312 -11.633 -1.119 1.00 87.75 137 ARG A C 1
ATOM 1145 O O . ARG A 1 137 ? 5.755 -12.766 -0.931 1.00 87.75 137 ARG A O 1
ATOM 1152 N N . GLN A 1 138 ? 5.255 -11.085 -2.331 1.00 82.88 138 GLN A N 1
ATOM 1153 C CA . GLN A 1 138 ? 5.810 -11.758 -3.494 1.00 82.88 138 GLN A CA 1
ATOM 1154 C C . GLN A 1 138 ? 7.328 -11.847 -3.379 1.00 82.88 138 GLN A C 1
ATOM 1156 O O . GLN A 1 138 ? 8.005 -10.849 -3.149 1.00 82.88 138 GLN A O 1
ATOM 1161 N N . GLN A 1 139 ? 7.875 -13.040 -3.608 1.00 73.88 139 GLN A N 1
ATOM 1162 C CA . GLN A 1 139 ? 9.314 -13.171 -3.784 1.00 73.88 139 GLN A CA 1
ATOM 1163 C C . GLN A 1 139 ? 9.734 -12.410 -5.041 1.00 73.88 139 GLN A C 1
ATOM 1165 O O . GLN A 1 139 ? 9.246 -12.682 -6.141 1.00 73.88 139 GLN A O 1
ATOM 1170 N N . THR A 1 140 ? 10.674 -11.487 -4.882 1.00 68.38 140 THR A N 1
ATOM 1171 C CA . THR A 1 140 ? 11.413 -10.875 -5.984 1.00 68.38 140 THR A CA 1
ATOM 1172 C C . THR A 1 140 ? 12.368 -11.925 -6.549 1.00 68.38 140 THR A C 1
ATOM 1174 O O . THR A 1 140 ? 13.524 -12.006 -6.149 1.00 68.38 140 THR A O 1
ATOM 1177 N N . LYS A 1 141 ? 11.854 -12.815 -7.401 1.00 64.75 141 LYS A N 1
ATOM 1178 C CA . LYS A 1 141 ? 12.694 -13.684 -8.236 1.00 64.75 141 LYS A CA 1
ATOM 1179 C C . LYS A 1 141 ? 13.235 -12.870 -9.414 1.00 64.75 141 LYS A C 1
ATOM 1181 O O . LYS A 1 141 ? 12.661 -11.828 -9.728 1.00 64.75 141 LYS A O 1
ATOM 1186 N N . ASP A 1 142 ? 14.251 -13.391 -10.100 1.00 61.41 142 ASP A N 1
ATOM 1187 C CA . ASP A 1 142 ? 14.825 -12.830 -11.337 1.00 61.41 142 ASP A CA 1
ATOM 1188 C C . ASP A 1 142 ? 13.851 -12.951 -12.530 1.00 61.41 142 ASP A C 1
ATOM 1190 O O . ASP A 1 142 ? 14.119 -13.610 -13.529 1.00 61.41 142 ASP A O 1
ATOM 1194 N N . SER A 1 143 ? 12.638 -12.418 -12.381 1.00 67.25 143 SER A N 1
ATOM 1195 C CA . SER A 1 143 ? 11.643 -12.305 -13.440 1.00 67.25 143 SER A CA 1
ATOM 1196 C C . SER A 1 143 ? 10.632 -11.214 -13.089 1.00 67.25 143 SER A C 1
ATOM 1198 O O . SER A 1 143 ? 9.821 -11.347 -12.166 1.00 67.25 143 SER A O 1
ATOM 1200 N N . GLU A 1 144 ? 10.651 -10.157 -13.888 1.00 64.62 144 GLU A N 1
ATOM 1201 C CA . GLU A 1 144 ? 9.671 -9.082 -13.977 1.00 64.62 144 GLU A CA 1
ATOM 1202 C C . GLU A 1 144 ? 8.236 -9.605 -14.117 1.00 64.62 144 GLU A C 1
ATOM 1204 O O . GLU A 1 144 ? 7.310 -9.039 -13.546 1.00 64.62 144 GLU A O 1
ATOM 1209 N N . HIS A 1 145 ? 8.033 -10.751 -14.767 1.00 73.31 145 HIS A N 1
ATOM 1210 C CA . HIS A 1 145 ? 6.708 -11.357 -14.921 1.00 73.31 145 HIS A CA 1
ATOM 1211 C C . HIS A 1 145 ? 6.148 -11.959 -13.624 1.00 73.31 145 HIS A C 1
ATOM 1213 O O . HIS A 1 145 ? 4.955 -12.262 -13.549 1.00 73.31 145 HIS A O 1
ATOM 1219 N N . LYS A 1 146 ? 6.997 -12.169 -12.609 1.00 73.19 146 LYS A N 1
ATOM 1220 C CA . LYS A 1 146 ? 6.654 -12.871 -11.358 1.00 73.19 146 LYS A CA 1
ATOM 1221 C C . LYS A 1 146 ? 6.613 -11.960 -10.133 1.00 73.19 146 LYS A C 1
ATOM 1223 O O . LYS A 1 146 ? 6.101 -12.384 -9.099 1.00 73.19 146 LYS A O 1
ATOM 1228 N N . SER A 1 147 ? 7.124 -10.734 -10.237 1.00 82.94 147 SER A N 1
ATOM 1229 C CA . SER A 1 147 ? 7.055 -9.728 -9.176 1.00 82.94 147 SER A CA 1
ATOM 1230 C C . SER A 1 147 ? 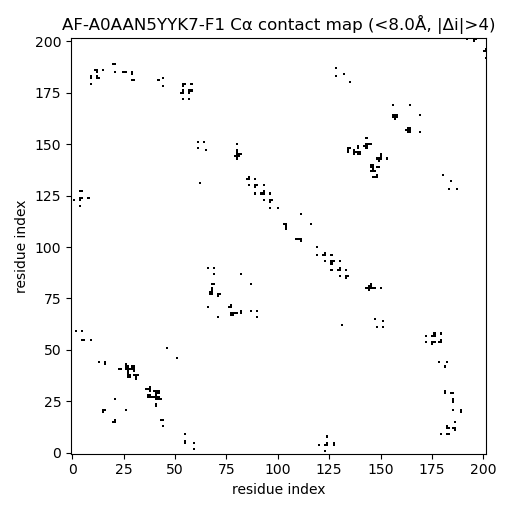6.494 -8.428 -9.725 1.00 82.94 147 SER A C 1
ATOM 1232 O O . SER A 1 147 ? 7.106 -7.777 -10.570 1.00 82.94 147 SER A O 1
ATOM 1234 N N . ILE A 1 148 ? 5.341 -8.019 -9.201 1.00 87.69 148 ILE A N 1
ATOM 1235 C CA . ILE A 1 148 ? 4.662 -6.810 -9.667 1.00 87.69 148 ILE A CA 1
ATOM 1236 C C . ILE A 1 148 ? 5.482 -5.547 -9.397 1.00 87.69 148 ILE A C 1
ATOM 1238 O O . ILE A 1 148 ? 5.422 -4.603 -10.175 1.00 87.69 148 ILE A O 1
ATOM 1242 N N . ILE A 1 149 ? 6.295 -5.553 -8.334 1.00 88.44 149 ILE A N 1
ATOM 1243 C CA . ILE A 1 149 ? 7.223 -4.465 -8.016 1.00 88.44 149 ILE A CA 1
ATOM 1244 C C . ILE A 1 149 ? 8.330 -4.391 -9.064 1.00 88.44 149 ILE A C 1
ATOM 1246 O O . ILE A 1 149 ? 8.613 -3.303 -9.552 1.00 88.44 149 ILE A O 1
ATOM 1250 N N . VAL A 1 150 ? 8.931 -5.525 -9.438 1.00 86.56 150 VAL A N 1
ATOM 1251 C CA . VAL A 1 150 ? 9.980 -5.555 -10.472 1.00 86.56 150 VAL A CA 1
ATOM 1252 C C . VAL A 1 150 ? 9.404 -5.119 -11.819 1.00 86.56 150 VAL A C 1
ATOM 1254 O O . VAL A 1 150 ? 9.984 -4.263 -12.474 1.00 86.56 150 VAL A O 1
ATOM 1257 N N . SER A 1 151 ? 8.224 -5.629 -12.184 1.00 87.56 151 SER A N 1
ATOM 1258 C CA . SER A 1 151 ? 7.491 -5.216 -13.387 1.00 87.56 151 SER A CA 1
ATOM 1259 C C . SER A 1 151 ? 7.212 -3.7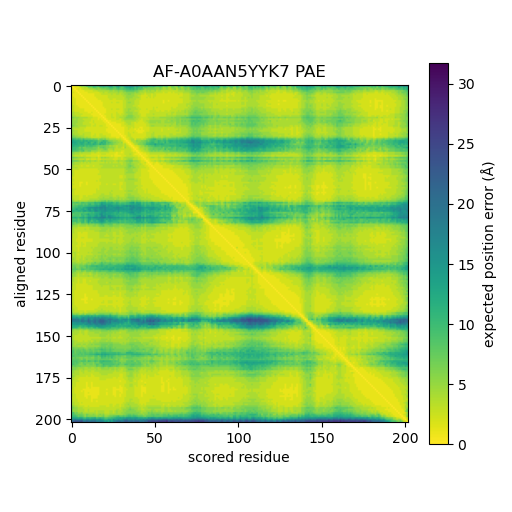10 -13.409 1.00 87.56 151 SER A C 1
ATOM 1261 O O . SER A 1 151 ? 7.514 -3.027 -14.384 1.00 87.56 151 SER A O 1
ATOM 1263 N N . PHE A 1 152 ? 6.692 -3.174 -12.302 1.00 90.62 152 PHE A N 1
ATOM 1264 C CA . PHE A 1 152 ? 6.419 -1.750 -12.144 1.00 90.62 152 PHE A CA 1
ATOM 1265 C C . PHE A 1 152 ? 7.687 -0.904 -12.296 1.00 90.62 152 PHE A C 1
ATOM 1267 O O . PHE A 1 152 ? 7.672 0.095 -13.007 1.00 90.62 152 PHE A O 1
ATOM 1274 N N . LEU A 1 153 ? 8.788 -1.303 -11.654 1.00 88.69 153 LEU A N 1
ATOM 1275 C CA . LEU A 1 153 ? 10.062 -0.587 -11.730 1.00 88.69 153 LEU A CA 1
ATOM 1276 C C . LEU A 1 153 ? 10.668 -0.634 -13.132 1.00 88.69 153 LEU A C 1
ATOM 1278 O O . LEU A 1 153 ? 11.219 0.370 -13.573 1.00 88.69 153 LEU A O 1
ATOM 1282 N N . TYR A 1 154 ? 10.526 -1.762 -13.831 1.00 86.75 154 TYR A N 1
ATOM 1283 C CA . TYR A 1 154 ? 10.942 -1.899 -15.223 1.00 86.75 154 TYR A CA 1
ATOM 1284 C C . TYR A 1 154 ? 10.213 -0.880 -16.106 1.00 86.75 154 TYR A C 1
ATOM 1286 O O . TYR A 1 154 ? 10.858 -0.082 -16.781 1.00 86.75 154 TYR A O 1
ATOM 1294 N N . VAL A 1 155 ? 8.880 -0.810 -16.007 1.00 87.50 155 VAL A N 1
ATOM 1295 C CA . VAL A 1 155 ? 8.074 0.186 -16.736 1.00 87.50 155 VAL A CA 1
ATO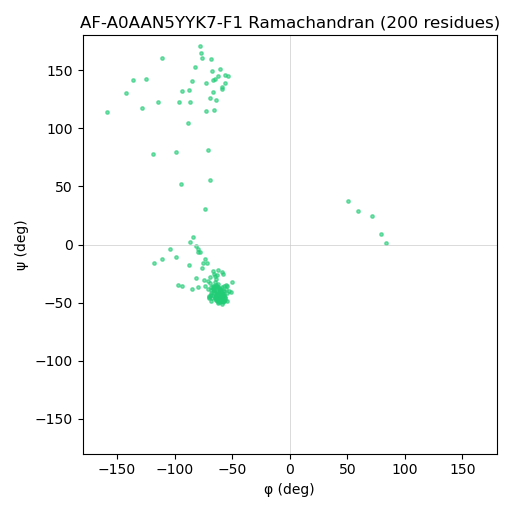M 1296 C C . VAL A 1 155 ? 8.442 1.614 -16.333 1.00 87.50 155 VAL A C 1
ATOM 1298 O O . VAL A 1 155 ? 8.582 2.478 -17.192 1.00 87.50 155 VAL A O 1
ATOM 1301 N N . LEU A 1 156 ? 8.646 1.870 -15.038 1.00 88.56 156 LEU A N 1
ATOM 1302 C CA . LEU A 1 156 ? 9.008 3.196 -14.536 1.00 88.56 156 LEU A CA 1
ATOM 1303 C C . LEU A 1 156 ? 10.388 3.654 -15.040 1.00 88.56 156 LEU A C 1
ATOM 1305 O O . LEU A 1 156 ? 10.627 4.851 -15.158 1.00 88.56 156 LEU A O 1
ATOM 1309 N N . SER A 1 157 ? 11.292 2.717 -15.342 1.00 88.12 157 SER A N 1
ATOM 1310 C CA . SER A 1 157 ? 12.633 3.016 -15.856 1.00 88.12 157 SER A CA 1
ATOM 1311 C C . SER A 1 157 ? 12.692 3.349 -17.350 1.00 88.12 157 SER A C 1
ATOM 1313 O O . SER A 1 157 ? 13.749 3.775 -17.812 1.00 88.12 157 SER A O 1
ATOM 1315 N N . ILE A 1 158 ? 11.583 3.222 -18.086 1.00 89.38 158 ILE A N 1
ATOM 1316 C CA . ILE A 1 158 ? 11.498 3.618 -19.496 1.00 89.38 158 ILE A CA 1
ATOM 1317 C C . ILE A 1 158 ? 11.141 5.108 -19.576 1.00 89.38 158 ILE A C 1
ATOM 1319 O O . ILE A 1 158 ? 10.129 5.559 -19.036 1.00 89.38 158 ILE A O 1
ATOM 1323 N N . ALA A 1 159 ? 11.986 5.881 -20.248 1.00 89.44 159 ALA A N 1
ATOM 1324 C CA . ALA A 1 159 ? 11.776 7.295 -20.506 1.00 89.44 159 ALA A CA 1
ATOM 1325 C C . ALA A 1 159 ? 10.746 7.517 -21.636 1.00 89.44 159 ALA A C 1
ATOM 1327 O O . ALA A 1 159 ? 10.501 6.617 -22.441 1.00 89.44 159 ALA A O 1
ATOM 1328 N N . PRO A 1 160 ? 10.135 8.716 -21.740 1.00 88.81 160 PRO A N 1
ATOM 1329 C CA . PRO A 1 160 ? 9.115 9.003 -22.755 1.00 88.81 160 PRO A CA 1
ATOM 1330 C C . PRO A 1 160 ? 9.574 8.829 -24.208 1.00 88.81 160 PRO A C 1
ATOM 1332 O O . PRO A 1 160 ? 8.744 8.629 -25.089 1.00 88.81 160 PRO A O 1
ATOM 1335 N N . ASP A 1 161 ? 10.879 8.919 -24.461 1.00 92.00 161 ASP A N 1
ATOM 1336 C CA . ASP A 1 161 ? 11.505 8.709 -25.769 1.00 92.00 161 ASP A CA 1
ATOM 1337 C C . ASP A 1 161 ? 11.848 7.232 -26.050 1.00 92.00 161 ASP A C 1
ATOM 1339 O O . ASP A 1 161 ? 12.420 6.918 -27.092 1.00 92.00 161 ASP A O 1
ATOM 1343 N N . GLY A 1 162 ? 11.508 6.321 -25.133 1.00 88.19 162 GLY A N 1
ATOM 1344 C CA . GLY A 1 162 ? 11.814 4.893 -25.217 1.00 88.19 162 GLY A CA 1
ATOM 1345 C C . GLY A 1 162 ? 13.218 4.517 -24.737 1.00 88.19 162 GLY A C 1
ATOM 1346 O O . GLY A 1 162 ? 13.570 3.338 -24.779 1.00 88.19 162 GLY A O 1
ATOM 1347 N N . SER A 1 163 ? 14.022 5.479 -24.271 1.00 92.31 163 SER A N 1
ATOM 1348 C CA . SER A 1 163 ? 15.327 5.203 -23.665 1.00 92.31 163 SER A CA 1
ATOM 1349 C C . SER A 1 163 ? 15.197 4.710 -22.218 1.00 92.31 163 SER A C 1
ATOM 1351 O O . SER A 1 163 ? 14.120 4.727 -21.622 1.00 92.31 163 SER A O 1
ATOM 1353 N N . TRP A 1 164 ? 16.305 4.257 -21.632 1.00 91.25 164 TRP A N 1
ATOM 1354 C CA . TRP A 1 164 ? 16.356 3.876 -20.221 1.00 91.25 164 TRP A CA 1
ATOM 1355 C C . TRP A 1 164 ? 16.820 5.053 -19.372 1.00 91.25 164 TRP A C 1
ATOM 1357 O O . TRP A 1 164 ? 17.852 5.666 -19.652 1.00 91.25 164 TRP A O 1
ATOM 1367 N N . TYR A 1 165 ? 16.105 5.328 -18.286 1.00 91.44 165 TYR A N 1
ATOM 1368 C CA . TYR A 1 165 ? 16.583 6.257 -17.273 1.00 91.44 165 TYR A CA 1
ATOM 1369 C C . TYR A 1 165 ? 17.875 5.757 -16.615 1.00 91.44 165 TYR A C 1
ATOM 1371 O O . TYR A 1 165 ? 18.057 4.565 -16.362 1.00 91.44 165 TYR A O 1
ATOM 1379 N N . SER A 1 166 ? 18.762 6.693 -16.272 1.00 87.94 166 SER A N 1
ATOM 1380 C CA . SER A 1 166 ? 19.977 6.392 -15.515 1.00 87.94 166 SER A CA 1
ATOM 1381 C C . SER A 1 166 ? 19.671 5.968 -14.073 1.00 87.94 166 SER A C 1
ATOM 1383 O O . SER A 1 166 ? 18.631 6.307 -13.496 1.00 87.94 166 SER A O 1
ATOM 1385 N N . TYR A 1 167 ? 20.631 5.286 -13.443 1.00 82.31 167 TYR A N 1
ATOM 1386 C CA . TYR A 1 167 ? 20.531 4.845 -12.048 1.00 82.31 167 TYR A CA 1
ATOM 1387 C C . TYR A 1 167 ? 20.231 5.982 -11.061 1.00 82.31 167 TYR A C 1
ATOM 1389 O O . TYR A 1 167 ? 19.475 5.779 -10.106 1.00 82.31 167 TYR A O 1
ATOM 1397 N N . ASP A 1 168 ? 20.761 7.183 -11.304 1.00 86.81 168 ASP A N 1
ATOM 1398 C CA . ASP A 1 168 ? 20.530 8.361 -10.458 1.00 86.81 168 ASP A CA 1
ATOM 1399 C C . ASP A 1 168 ? 19.057 8.790 -10.438 1.00 86.81 168 ASP A C 1
ATOM 1401 O O . ASP A 1 168 ? 18.578 9.358 -9.455 1.00 86.81 168 ASP A O 1
ATOM 1405 N N . THR A 1 169 ? 18.318 8.465 -11.500 1.00 86.31 169 THR A N 1
ATOM 1406 C CA . THR A 1 169 ? 16.886 8.754 -11.622 1.00 86.31 169 THR A CA 1
ATOM 1407 C C . THR A 1 169 ? 16.034 7.673 -10.952 1.00 86.31 169 THR A C 1
ATOM 1409 O O . THR A 1 169 ? 15.051 7.984 -10.278 1.00 86.31 169 THR A O 1
ATOM 1412 N N . VAL A 1 170 ? 16.435 6.402 -11.073 1.00 85.12 170 VAL A N 1
ATOM 1413 C CA . VAL A 1 170 ? 15.671 5.245 -10.568 1.00 85.12 170 VAL A CA 1
ATOM 1414 C C . VAL A 1 170 ? 15.847 5.038 -9.058 1.00 85.12 170 VAL A C 1
ATOM 1416 O O . VAL A 1 170 ? 14.900 4.689 -8.347 1.00 85.12 170 VAL A O 1
ATOM 1419 N N . THR A 1 171 ? 17.046 5.291 -8.528 1.00 86.81 171 THR A N 1
ATOM 1420 C CA . THR A 1 171 ? 17.377 5.060 -7.109 1.00 86.81 171 THR A CA 1
ATOM 1421 C C . THR A 1 171 ? 16.465 5.828 -6.135 1.00 86.81 171 THR A C 1
ATOM 1423 O O . THR A 1 171 ? 16.004 5.237 -5.151 1.00 86.81 171 THR A O 1
ATOM 1426 N N . PRO A 1 172 ? 16.117 7.109 -6.379 1.00 89.81 172 PRO A N 1
ATOM 1427 C CA . PRO A 1 172 ? 15.122 7.820 -5.578 1.00 89.81 172 PRO A CA 1
ATOM 1428 C C . PRO A 1 172 ? 13.747 7.140 -5.526 1.00 89.81 172 PRO A C 1
ATOM 1430 O O . PRO A 1 172 ? 13.096 7.184 -4.477 1.00 89.81 172 PRO A O 1
ATOM 1433 N N . TRP A 1 173 ? 13.302 6.498 -6.613 1.00 90.50 173 TRP A N 1
ATOM 1434 C CA . TRP A 1 173 ? 12.019 5.791 -6.646 1.00 90.50 173 TRP A CA 1
ATOM 1435 C C . TRP A 1 173 ? 12.046 4.533 -5.789 1.00 90.50 173 TRP A C 1
ATOM 1437 O O . TRP A 1 173 ? 11.147 4.330 -4.972 1.00 90.50 173 TRP A O 1
ATOM 1447 N N . LEU A 1 174 ? 13.120 3.749 -5.901 1.00 89.38 174 LEU A N 1
ATOM 1448 C CA . LEU A 1 174 ? 13.366 2.582 -5.053 1.00 89.38 174 LEU A CA 1
ATOM 1449 C C . LEU A 1 174 ? 13.401 2.969 -3.573 1.00 89.38 174 LEU A C 1
ATOM 1451 O O . LEU A 1 174 ? 12.705 2.374 -2.752 1.00 89.38 174 LEU A O 1
ATOM 1455 N N . SER A 1 175 ? 14.159 4.013 -3.233 1.00 90.00 175 SER A N 1
ATOM 1456 C CA . SER A 1 175 ? 14.251 4.527 -1.864 1.00 90.00 175 SER A CA 1
ATOM 1457 C C . SER A 1 175 ? 12.885 4.960 -1.319 1.00 90.00 175 SER A C 1
ATOM 1459 O O . SER A 1 175 ? 12.535 4.646 -0.175 1.00 90.00 175 SER A O 1
ATOM 1461 N N . GLY A 1 176 ? 12.075 5.622 -2.150 1.00 93.12 176 GLY A N 1
ATOM 1462 C CA . GLY A 1 176 ? 10.709 5.998 -1.802 1.00 93.12 176 GLY A CA 1
ATOM 1463 C C . GLY A 1 176 ? 9.790 4.805 -1.585 1.00 93.12 176 GLY A C 1
ATOM 1464 O O . GLY A 1 176 ? 9.083 4.759 -0.576 1.00 93.12 176 GLY A O 1
ATOM 1465 N N . LEU A 1 177 ? 9.848 3.816 -2.478 1.00 93.56 177 LEU A N 1
ATOM 1466 C CA . LEU A 1 177 ? 9.055 2.600 -2.371 1.00 93.56 177 LEU A CA 1
ATOM 1467 C C . LEU A 1 177 ? 9.430 1.802 -1.117 1.00 93.56 177 LEU A C 1
ATOM 1469 O O . LEU A 1 177 ? 8.548 1.401 -0.363 1.00 93.56 177 LEU A O 1
ATOM 1473 N N . VAL A 1 178 ? 10.719 1.631 -0.825 1.00 92.88 178 VAL A N 1
ATOM 1474 C CA . VAL A 1 178 ? 11.181 0.954 0.397 1.00 92.88 178 VAL A CA 1
ATOM 1475 C C . VAL A 1 178 ? 10.726 1.717 1.642 1.00 92.88 178 VAL A C 1
ATOM 1477 O O . VAL A 1 178 ? 10.196 1.121 2.580 1.00 92.88 178 VAL A O 1
ATOM 1480 N N . SER A 1 179 ? 10.888 3.042 1.657 1.00 94.88 179 SER A N 1
ATOM 1481 C CA . SER A 1 179 ? 10.512 3.873 2.806 1.00 94.88 179 SER A CA 1
ATOM 1482 C C . SER A 1 179 ? 9.012 3.817 3.090 1.00 94.88 179 SER A C 1
ATOM 1484 O O . SER A 1 179 ? 8.612 3.679 4.246 1.00 94.88 179 SER A O 1
ATOM 1486 N N . ILE A 1 180 ? 8.170 3.888 2.056 1.00 95.81 180 ILE A N 1
ATOM 1487 C CA . ILE A 1 180 ? 6.720 3.804 2.236 1.00 95.81 180 ILE A CA 1
ATOM 1488 C C . ILE A 1 180 ? 6.271 2.378 2.564 1.00 95.81 180 ILE A C 1
ATOM 1490 O O . ILE A 1 180 ? 5.419 2.203 3.427 1.00 95.81 180 ILE A O 1
ATOM 1494 N N . SER A 1 181 ? 6.912 1.357 1.989 1.00 95.38 181 SER A N 1
ATOM 1495 C CA . SER A 1 181 ? 6.650 -0.049 2.325 1.00 95.38 181 SER A CA 1
ATOM 1496 C C . SER A 1 181 ? 6.880 -0.313 3.807 1.00 95.38 181 SER A C 1
ATOM 1498 O O . SER A 1 181 ? 5.996 -0.823 4.488 1.00 95.38 181 SER A O 1
ATOM 1500 N N . ARG A 1 182 ? 8.028 0.126 4.334 1.00 95.81 182 ARG A N 1
ATOM 1501 C CA . ARG A 1 182 ? 8.364 0.042 5.762 1.00 95.81 182 ARG A CA 1
ATOM 1502 C C . ARG A 1 182 ? 7.314 0.720 6.644 1.00 95.81 182 ARG A C 1
ATOM 1504 O O . ARG A 1 182 ? 6.877 0.147 7.638 1.00 95.81 182 ARG A O 1
ATOM 1511 N N . LEU A 1 183 ? 6.875 1.919 6.262 1.00 96.88 183 LEU A N 1
ATOM 1512 C CA . LEU A 1 183 ? 5.825 2.643 6.977 1.00 96.88 183 LEU A CA 1
ATOM 1513 C C . LEU A 1 183 ? 4.505 1.853 7.013 1.00 96.88 183 LEU A C 1
ATOM 1515 O O . LEU A 1 183 ? 3.878 1.752 8.067 1.00 96.88 183 LEU A O 1
ATOM 1519 N N . LEU A 1 184 ? 4.092 1.282 5.881 1.00 96.94 184 LEU A N 1
ATOM 1520 C CA . LEU A 1 184 ? 2.831 0.548 5.778 1.00 96.94 184 LEU A CA 1
ATOM 1521 C C . LEU A 1 184 ? 2.883 -0.835 6.437 1.00 96.94 184 LEU A C 1
ATOM 1523 O O . LEU A 1 184 ? 1.882 -1.268 6.999 1.00 96.94 184 LEU A O 1
ATOM 1527 N N . ILE A 1 185 ? 4.048 -1.485 6.467 1.00 96.00 185 ILE A N 1
ATOM 1528 C CA . ILE A 1 185 ? 4.268 -2.707 7.254 1.00 96.00 185 ILE A CA 1
ATOM 1529 C C . ILE A 1 185 ? 4.041 -2.435 8.746 1.00 96.00 185 ILE A C 1
ATOM 1531 O O . ILE A 1 185 ? 3.393 -3.229 9.424 1.00 96.00 185 ILE A O 1
ATOM 1535 N N . LEU A 1 186 ? 4.517 -1.298 9.270 1.00 96.06 186 LEU A N 1
ATOM 1536 C CA . LEU A 1 186 ? 4.252 -0.928 10.666 1.00 96.06 186 LEU A CA 1
ATOM 1537 C C . LEU A 1 186 ? 2.763 -0.677 10.927 1.00 96.06 186 LEU A C 1
ATOM 1539 O O . LEU A 1 186 ? 2.263 -1.048 11.989 1.00 96.06 186 LEU A O 1
ATOM 1543 N N . ARG A 1 187 ? 2.045 -0.085 9.964 1.00 96.06 187 ARG A N 1
ATOM 1544 C CA . ARG A 1 187 ? 0.588 0.088 10.053 1.00 96.06 187 ARG A CA 1
ATOM 1545 C C . ARG A 1 187 ? -0.138 -1.254 10.111 1.00 96.06 187 ARG A C 1
ATOM 1547 O O . ARG A 1 187 ? -1.010 -1.416 10.9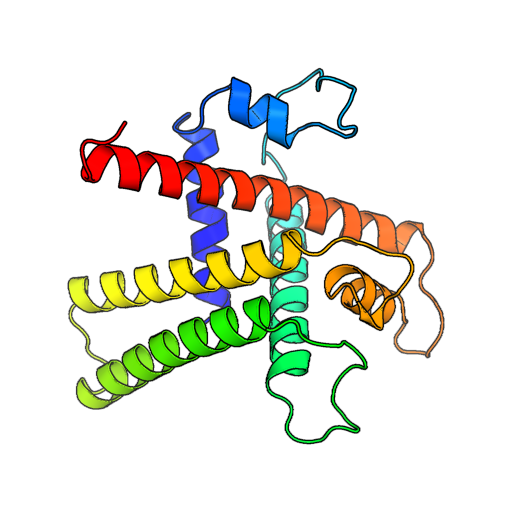61 1.00 96.06 187 ARG A O 1
ATOM 1554 N N . GLU A 1 188 ? 0.246 -2.200 9.260 1.00 95.81 188 GLU A N 1
ATOM 1555 C CA . GLU A 1 188 ? -0.310 -3.556 9.251 1.00 95.81 188 GLU A CA 1
ATOM 1556 C C . GLU A 1 188 ? -0.033 -4.282 10.574 1.00 95.81 188 GLU A C 1
ATOM 1558 O O . GLU A 1 188 ? -0.949 -4.803 11.207 1.00 95.81 188 GLU A O 1
ATOM 1563 N N . ALA A 1 189 ? 1.212 -4.248 11.054 1.00 94.56 189 ALA A N 1
ATOM 1564 C CA . ALA A 1 189 ? 1.588 -4.871 12.322 1.00 94.56 189 ALA A CA 1
ATOM 1565 C C . ALA A 1 189 ? 0.801 -4.290 13.510 1.00 94.56 189 ALA A C 1
ATOM 1567 O O . ALA A 1 189 ? 0.344 -5.032 14.381 1.00 94.56 189 ALA A O 1
ATOM 1568 N N . HIS A 1 190 ? 0.597 -2.969 13.526 1.00 94.50 190 HIS A N 1
ATOM 1569 C CA . HIS A 1 190 ? -0.242 -2.315 14.525 1.00 94.50 190 HIS A CA 1
ATOM 1570 C C . HIS A 1 190 ? -1.697 -2.794 14.451 1.00 94.50 190 HIS A C 1
ATOM 1572 O O . HIS A 1 190 ? -2.290 -3.071 15.488 1.00 94.50 190 HIS A O 1
ATOM 1578 N N . LEU A 1 191 ? -2.282 -2.910 13.252 1.00 93.25 191 LEU A N 1
ATOM 1579 C CA . LEU A 1 191 ? -3.650 -3.419 13.084 1.00 93.25 191 LEU A CA 1
ATOM 1580 C C . LEU A 1 191 ? -3.796 -4.855 13.578 1.00 93.25 191 LEU A C 1
ATOM 1582 O O . LEU A 1 191 ? -4.754 -5.153 14.284 1.00 93.25 191 LEU A O 1
ATOM 1586 N N . ILE A 1 192 ? -2.850 -5.734 13.240 1.00 92.88 192 ILE A N 1
ATOM 1587 C CA . ILE A 1 192 ? -2.854 -7.128 13.702 1.00 92.88 192 ILE A CA 1
ATOM 1588 C C . ILE A 1 192 ? -2.855 -7.174 15.232 1.00 92.88 192 ILE A C 1
ATOM 1590 O O . ILE A 1 192 ? -3.691 -7.855 15.823 1.00 92.88 192 ILE A O 1
ATOM 1594 N N . ARG A 1 193 ? -1.965 -6.405 15.873 1.00 91.44 193 ARG A N 1
ATOM 1595 C CA . ARG A 1 193 ? -1.894 -6.322 17.336 1.00 91.44 193 ARG A CA 1
ATOM 1596 C C . ARG A 1 193 ? -3.181 -5.768 17.941 1.00 91.44 193 ARG A C 1
ATOM 1598 O O . ARG A 1 193 ? -3.676 -6.331 18.908 1.00 91.44 193 ARG A O 1
ATOM 1605 N N . TRP A 1 194 ? -3.712 -4.681 17.390 1.00 90.44 194 TRP A N 1
ATOM 1606 C CA . TRP A 1 194 ? -4.930 -4.048 17.892 1.00 90.44 194 TRP A CA 1
ATOM 1607 C C . TRP A 1 194 ? -6.126 -5.004 17.840 1.00 90.44 194 TRP A C 1
ATOM 1609 O O . TRP A 1 194 ? -6.800 -5.194 18.846 1.00 90.44 194 TRP A O 1
ATOM 1619 N N . ASN A 1 195 ? -6.316 -5.696 16.713 1.00 90.88 195 ASN A N 1
ATOM 1620 C CA . ASN A 1 195 ? -7.387 -6.684 16.568 1.00 90.88 195 ASN A CA 1
ATOM 1621 C C . ASN A 1 195 ? -7.213 -7.864 17.541 1.00 90.88 195 ASN A C 1
ATOM 1623 O O . ASN A 1 195 ? -8.198 -8.388 18.046 1.00 90.88 195 ASN A O 1
ATOM 1627 N N . ALA A 1 196 ? -5.973 -8.289 17.814 1.00 90.44 196 ALA A N 1
ATOM 1628 C CA . ALA A 1 196 ? -5.704 -9.341 18.794 1.00 90.44 196 ALA A CA 1
ATOM 1629 C C . ALA A 1 196 ? -6.055 -8.901 20.226 1.00 90.44 196 ALA A C 1
ATOM 1631 O O . ALA A 1 196 ? -6.613 -9.692 20.982 1.00 90.44 196 ALA A O 1
ATOM 1632 N N . ILE A 1 197 ? -5.780 -7.639 20.577 1.00 91.06 197 ILE A N 1
ATOM 1633 C CA . ILE A 1 197 ? -6.171 -7.050 21.867 1.00 91.06 197 ILE A CA 1
ATOM 1634 C C . ILE A 1 197 ? -7.698 -6.984 21.981 1.00 91.06 197 ILE A C 1
ATOM 1636 O O . ILE A 1 197 ? -8.246 -7.424 22.987 1.00 91.06 197 ILE A O 1
ATOM 1640 N N . GLU A 1 198 ? -8.393 -6.496 20.950 1.00 88.44 198 GLU A N 1
ATOM 1641 C CA . GLU A 1 198 ? -9.864 -6.435 20.935 1.00 88.44 198 GLU A CA 1
ATOM 1642 C C . GLU A 1 198 ? -10.515 -7.822 21.018 1.00 88.44 198 GLU A C 1
ATOM 1644 O O . GLU A 1 198 ? -11.558 -7.980 21.648 1.00 88.44 198 GLU A O 1
ATOM 1649 N N . ALA A 1 199 ? -9.888 -8.837 20.421 1.00 88.94 199 ALA A N 1
ATOM 1650 C CA . ALA A 1 199 ? -10.343 -10.221 20.498 1.00 88.94 199 ALA A CA 1
ATOM 1651 C C . ALA A 1 199 ? -9.993 -10.916 21.832 1.00 88.94 199 ALA A C 1
ATOM 1653 O O . ALA A 1 199 ? -10.412 -12.053 22.039 1.00 88.94 199 ALA A O 1
ATOM 1654 N N . GLY A 1 200 ? -9.221 -10.276 22.720 1.00 83.69 200 GLY A N 1
ATOM 1655 C CA . GLY A 1 200 ? -8.770 -10.864 23.988 1.00 83.69 200 GLY A CA 1
ATOM 1656 C C . GLY A 1 200 ? -7.714 -11.966 23.834 1.00 83.69 200 GLY A C 1
ATOM 1657 O O . GLY A 1 200 ? -7.612 -12.840 24.689 1.00 83.69 200 GLY A O 1
ATOM 1658 N N . VAL A 1 201 ? -6.956 -11.956 22.733 1.00 79.19 201 VAL A N 1
ATOM 1659 C CA . VAL A 1 201 ? -5.968 -12.994 22.367 1.00 79.19 201 VAL A CA 1
ATOM 1660 C C . VAL A 1 201 ? -4.518 -12.530 22.613 1.00 79.19 201 VAL A C 1
ATOM 1662 O O . VAL A 1 201 ? -3.581 -13.297 22.398 1.00 79.19 201 VAL A O 1
ATOM 1665 N N . ALA A 1 202 ? -4.316 -11.274 23.029 1.00 58.94 202 ALA A N 1
ATOM 1666 C CA . ALA A 1 202 ? -3.006 -10.622 23.148 1.00 58.94 202 ALA A CA 1
ATOM 1667 C C . ALA A 1 202 ? -2.438 -10.586 24.573 1.00 58.94 202 ALA A C 1
ATOM 1669 O O . ALA A 1 202 ? -3.233 -10.430 25.525 1.00 58.94 202 ALA A O 1
#